Protein AF-A0A9N9KDE3-F1 (afdb_monomer)

Structure (mmCIF, N/CA/C/O backbone):
data_AF-A0A9N9KDE3-F1
#
_entry.id   AF-A0A9N9KDE3-F1
#
loop_
_atom_site.group_PDB
_atom_site.id
_atom_site.type_symbol
_atom_site.label_atom_id
_atom_site.label_alt_id
_atom_site.label_comp_id
_atom_site.label_asym_id
_atom_site.label_entity_id
_atom_site.label_seq_id
_atom_site.pdbx_PDB_ins_code
_atom_site.Cartn_x
_atom_site.Cartn_y
_atom_site.Cartn_z
_atom_site.occupancy
_atom_site.B_iso_or_equiv
_atom_site.auth_seq_id
_atom_site.auth_comp_id
_atom_site.auth_asym_id
_atom_site.auth_atom_id
_atom_site.pdbx_PDB_model_num
ATOM 1 N N . MET A 1 1 ? -34.936 14.847 52.551 1.00 34.00 1 MET A N 1
ATOM 2 C CA . MET A 1 1 ? -34.872 13.606 51.751 1.00 34.00 1 MET A CA 1
ATOM 3 C C . MET A 1 1 ? -34.539 13.996 50.322 1.00 34.00 1 MET A C 1
ATOM 5 O O . MET A 1 1 ? -35.374 14.602 49.667 1.00 34.00 1 MET A O 1
ATOM 9 N N . ALA A 1 2 ? -33.300 13.764 49.889 1.00 30.39 2 ALA A N 1
ATOM 10 C CA . ALA A 1 2 ? -32.886 13.991 48.508 1.00 30.39 2 ALA A CA 1
ATOM 11 C C . ALA A 1 2 ? -33.186 12.719 47.705 1.00 30.39 2 ALA A C 1
ATOM 13 O O . ALA A 1 2 ? -32.656 11.656 48.022 1.00 30.39 2 ALA A O 1
ATOM 14 N N . ASN A 1 3 ? -34.070 12.820 46.713 1.00 38.81 3 ASN A N 1
ATOM 15 C CA . ASN A 1 3 ? -34.320 11.746 45.759 1.00 38.81 3 ASN A CA 1
ATOM 16 C C . ASN A 1 3 ? -33.164 11.719 44.756 1.00 38.81 3 ASN A C 1
ATOM 18 O O . ASN A 1 3 ? -33.090 12.552 43.856 1.00 38.81 3 ASN A O 1
ATOM 22 N N . CYS A 1 4 ? -32.262 10.756 44.925 1.00 45.31 4 CYS A N 1
ATOM 23 C CA . CYS A 1 4 ? -31.292 10.375 43.910 1.00 45.31 4 CYS A CA 1
ATOM 24 C C . CYS A 1 4 ? -31.997 9.494 42.872 1.00 45.31 4 CYS A C 1
ATOM 26 O O . CYS A 1 4 ? -32.010 8.271 42.991 1.00 45.31 4 CYS A O 1
ATOM 28 N N . THR A 1 5 ? -32.590 10.100 41.847 1.00 42.00 5 THR A N 1
ATOM 29 C CA . THR A 1 5 ? -32.859 9.387 40.596 1.00 42.00 5 THR A CA 1
ATOM 30 C C . THR A 1 5 ? -31.537 9.246 39.854 1.00 42.00 5 THR A C 1
ATOM 32 O O . THR A 1 5 ? -30.967 10.214 39.352 1.00 42.00 5 THR A O 1
ATOM 35 N N . SER A 1 6 ? -31.006 8.025 39.834 1.00 39.34 6 SER A N 1
ATOM 36 C CA . SER A 1 6 ? -29.815 7.686 39.068 1.00 39.34 6 SER A CA 1
ATOM 37 C C . SER A 1 6 ? -30.073 7.931 37.580 1.00 39.34 6 SER A C 1
ATOM 39 O O . SER A 1 6 ? -30.887 7.241 36.962 1.00 39.34 6 SER A O 1
ATOM 41 N N . LEU A 1 7 ? -29.343 8.878 36.995 1.00 35.62 7 LEU A N 1
ATOM 42 C CA . LEU A 1 7 ? -29.050 8.883 35.567 1.00 35.62 7 LEU A CA 1
ATOM 43 C C . LEU A 1 7 ? -28.251 7.611 35.276 1.00 35.62 7 LEU A C 1
ATOM 45 O O . LEU A 1 7 ? -27.038 7.558 35.475 1.00 35.62 7 LEU A O 1
ATOM 49 N N . ALA A 1 8 ? -28.947 6.558 34.853 1.00 36.72 8 ALA A N 1
ATOM 50 C CA . ALA A 1 8 ? -28.309 5.451 34.171 1.00 36.72 8 ALA A CA 1
ATOM 51 C C . ALA A 1 8 ? -27.663 6.031 32.907 1.00 36.72 8 ALA A C 1
ATOM 53 O O . ALA A 1 8 ? -28.342 6.358 31.934 1.00 36.72 8 ALA A O 1
ATOM 54 N N . ASN A 1 9 ? -26.347 6.226 32.971 1.00 31.50 9 ASN A N 1
ATOM 55 C CA . ASN A 1 9 ? -25.498 6.541 31.835 1.00 31.50 9 ASN A CA 1
ATOM 56 C C . ASN A 1 9 ? -25.646 5.423 30.796 1.00 31.50 9 ASN A C 1
ATOM 58 O O . ASN A 1 9 ? -24.916 4.435 30.825 1.00 31.50 9 ASN A O 1
ATOM 62 N N . ASN A 1 10 ? -26.564 5.595 29.847 1.00 35.69 10 ASN A N 1
ATOM 63 C CA . ASN A 1 10 ? -26.420 4.990 28.533 1.00 35.69 10 ASN A CA 1
ATOM 64 C C . ASN A 1 10 ? -25.256 5.710 27.850 1.00 35.69 10 ASN A C 1
ATOM 66 O O . ASN A 1 10 ? -25.440 6.689 27.127 1.00 35.69 10 ASN A O 1
ATOM 70 N N . SER A 1 11 ? -24.035 5.237 28.091 1.00 40.69 11 SER A N 1
ATOM 71 C CA . SER A 1 11 ? -22.937 5.501 27.175 1.00 40.69 11 SER A CA 1
ATOM 72 C C . SER A 1 11 ? -23.253 4.754 25.881 1.00 40.69 11 SER A C 1
ATOM 74 O O . SER A 1 11 ? -22.841 3.617 25.666 1.00 40.69 11 SER A O 1
ATOM 76 N N . HIS A 1 12 ? -24.027 5.387 24.997 1.00 48.53 12 HIS A N 1
ATOM 77 C CA . HIS A 1 12 ? -24.001 5.031 23.587 1.00 48.53 12 HIS A CA 1
ATOM 78 C C . HIS A 1 12 ? -22.559 5.239 23.130 1.00 48.53 12 HIS A C 1
ATOM 80 O O . HIS A 1 12 ? -22.154 6.351 22.797 1.00 48.53 12 HIS A O 1
ATOM 86 N N . VAL A 1 13 ? -21.753 4.177 23.194 1.00 58.72 13 VAL A N 1
ATOM 87 C CA . VAL A 1 13 ? -20.437 4.149 22.570 1.00 58.72 13 VAL A CA 1
ATOM 88 C C . VAL A 1 13 ? -20.711 4.390 21.097 1.00 58.72 13 VAL A C 1
ATOM 90 O O . VAL A 1 13 ? -21.276 3.534 20.413 1.00 58.72 13 VAL A O 1
ATOM 93 N N . GLN A 1 14 ? -20.422 5.610 20.649 1.00 73.00 14 GLN A N 1
ATOM 94 C CA . GLN A 1 14 ? -20.619 6.017 19.273 1.00 73.00 14 GLN A CA 1
ATOM 95 C C . GLN A 1 14 ? -19.892 5.005 18.392 1.00 73.00 14 GLN A C 1
ATOM 97 O O . GLN A 1 14 ? -18.692 4.777 18.555 1.00 73.00 14 GLN A O 1
ATOM 102 N N . GLN A 1 15 ? -20.646 4.336 17.523 1.00 86.31 15 GLN A N 1
ATOM 103 C CA . GLN A 1 15 ? -20.070 3.323 16.657 1.00 86.31 15 GLN A CA 1
ATOM 104 C C . GLN A 1 1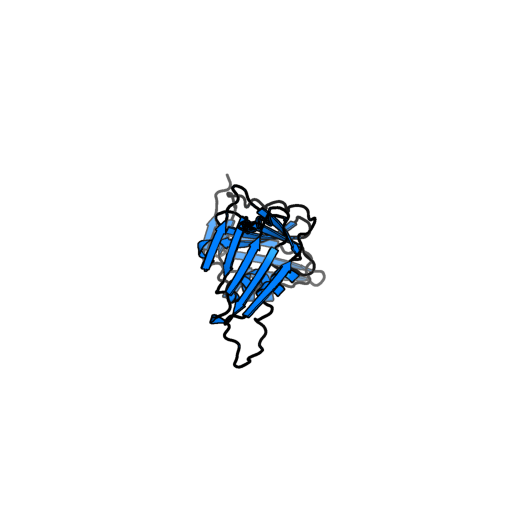5 ? -19.031 3.973 15.731 1.00 86.31 15 GLN A C 1
ATOM 106 O O . GLN A 1 15 ? -19.275 5.081 15.243 1.00 86.31 15 GLN A O 1
ATOM 111 N N . PRO A 1 16 ? -17.889 3.315 15.471 1.00 93.31 16 PRO A N 1
ATOM 112 C CA . PRO A 1 16 ? -16.853 3.895 14.634 1.00 93.31 16 PRO A CA 1
ATOM 113 C C . PRO A 1 16 ? -17.334 4.074 13.188 1.00 93.31 16 PRO A C 1
ATOM 115 O O . PRO A 1 16 ? -18.151 3.293 12.689 1.00 93.31 16 PRO A O 1
ATOM 118 N N . LEU A 1 17 ? -16.807 5.101 12.510 1.00 96.25 17 LEU A N 1
ATOM 119 C CA . LEU A 1 17 ? -17.053 5.331 11.083 1.00 96.25 17 LEU A CA 1
ATOM 120 C C . LEU A 1 17 ? -16.395 4.262 10.213 1.00 96.25 17 LEU A C 1
ATOM 122 O O . LEU A 1 17 ? -16.916 3.939 9.148 1.00 96.25 17 LEU A O 1
ATOM 126 N N . PHE A 1 18 ? -15.258 3.737 10.659 1.00 97.50 18 PHE A N 1
ATOM 127 C CA . PHE A 1 18 ? -14.535 2.666 9.997 1.00 97.50 18 PHE A CA 1
ATOM 128 C C . PHE A 1 18 ? -14.010 1.674 11.029 1.00 97.50 18 PHE A C 1
ATOM 130 O O . PHE A 1 18 ? -13.412 2.072 12.031 1.00 97.50 18 PHE A O 1
ATOM 137 N N . LEU A 1 19 ? -14.212 0.390 10.749 1.00 97.44 19 LEU A N 1
ATOM 138 C CA . LEU A 1 19 ? -13.668 -0.721 11.509 1.00 97.44 19 LEU A CA 1
ATOM 139 C C . LEU A 1 19 ? -13.246 -1.828 10.540 1.00 97.44 19 LEU A C 1
ATOM 141 O O . LEU A 1 19 ? -14.075 -2.354 9.800 1.00 97.44 19 LEU A O 1
ATOM 145 N N . ALA A 1 20 ? -11.983 -2.237 10.575 1.00 96.50 20 ALA A N 1
ATOM 146 C CA . ALA A 1 20 ? -11.508 -3.379 9.802 1.00 96.50 20 ALA A CA 1
ATOM 147 C C . ALA A 1 20 ? -10.699 -4.348 10.660 1.00 96.50 20 ALA A C 1
ATOM 149 O O . ALA A 1 20 ? -9.921 -3.925 11.508 1.00 96.50 20 ALA A O 1
ATOM 150 N N . LYS A 1 21 ? -10.859 -5.652 10.419 1.00 95.06 21 LYS A N 1
ATOM 151 C CA . LYS A 1 21 ? -10.076 -6.714 11.059 1.00 95.06 21 LYS A CA 1
ATOM 152 C C . LYS A 1 21 ? -9.212 -7.438 10.038 1.00 95.06 21 LYS A C 1
ATOM 154 O O . LYS A 1 21 ? -9.685 -7.802 8.963 1.00 95.06 21 LYS A O 1
ATOM 159 N N . ILE A 1 22 ? -7.963 -7.687 10.401 1.00 90.44 22 ILE A N 1
ATOM 160 C CA . ILE A 1 22 ? -6.950 -8.346 9.582 1.00 90.44 22 ILE A CA 1
ATOM 161 C C . ILE A 1 22 ? -6.417 -9.546 10.365 1.00 90.44 22 ILE A C 1
ATOM 163 O O . ILE A 1 22 ? -5.911 -9.376 11.473 1.00 90.44 22 ILE A O 1
ATOM 167 N N . SER A 1 23 ? -6.479 -10.735 9.770 1.00 81.44 23 SER A N 1
ATOM 168 C CA . SER A 1 23 ? -5.814 -11.946 10.275 1.00 81.44 23 SER A CA 1
ATOM 169 C C . SER A 1 23 ? -4.478 -12.219 9.567 1.00 81.44 23 SER A C 1
ATOM 171 O O . SER A 1 23 ? -3.541 -12.716 10.181 1.00 81.44 23 SER A O 1
ATOM 173 N N . GLU A 1 24 ? -4.336 -11.846 8.289 1.00 74.44 24 GLU A N 1
ATOM 174 C CA . GLU A 1 24 ? -3.133 -12.118 7.484 1.00 74.44 24 GLU A CA 1
ATOM 175 C C . GLU A 1 24 ? -2.204 -10.900 7.333 1.00 74.44 24 GLU A C 1
ATOM 177 O O . GLU A 1 24 ? -1.954 -10.386 6.236 1.00 74.44 24 GLU A O 1
ATOM 182 N N . THR A 1 25 ? -1.613 -10.430 8.433 1.00 72.69 25 THR A N 1
ATOM 183 C CA . THR A 1 25 ? -0.675 -9.290 8.370 1.00 72.69 25 THR A CA 1
ATOM 184 C C . THR A 1 25 ? 0.620 -9.573 7.635 1.00 72.69 25 THR A C 1
ATOM 186 O O . THR A 1 25 ? 1.291 -8.628 7.236 1.00 72.69 25 THR A O 1
ATOM 189 N N . LYS A 1 26 ? 0.971 -10.834 7.361 1.00 76.44 26 LYS A N 1
ATOM 190 C CA . LYS A 1 26 ? 2.125 -11.160 6.506 1.00 76.44 26 LYS A CA 1
ATOM 191 C C . LYS A 1 26 ? 2.020 -10.497 5.139 1.00 76.44 26 LYS A C 1
ATOM 193 O O . LYS A 1 26 ? 3.007 -9.958 4.641 1.00 76.44 26 LYS A O 1
ATOM 198 N N . ILE A 1 27 ? 0.836 -10.535 4.533 1.00 78.94 27 ILE A N 1
ATOM 199 C CA . ILE A 1 27 ? 0.607 -9.991 3.193 1.00 78.94 27 ILE A CA 1
ATOM 200 C C . ILE A 1 27 ? 0.549 -8.467 3.255 1.00 78.94 27 ILE A C 1
ATOM 202 O O . ILE A 1 27 ? 1.281 -7.799 2.527 1.00 78.94 27 ILE A O 1
ATOM 206 N N . ILE A 1 28 ? -0.246 -7.918 4.176 1.00 81.44 28 ILE A N 1
ATOM 207 C CA . ILE A 1 28 ? -0.391 -6.465 4.336 1.00 81.44 28 ILE A CA 1
ATOM 208 C C . ILE A 1 28 ? 0.934 -5.828 4.764 1.00 81.44 28 ILE A C 1
ATOM 210 O O . ILE A 1 28 ? 1.356 -4.837 4.185 1.00 81.44 28 ILE A O 1
ATOM 214 N N . GLY A 1 29 ? 1.661 -6.432 5.699 1.00 83.44 29 GLY A N 1
ATOM 215 C CA . GLY A 1 29 ? 2.984 -5.988 6.124 1.00 83.44 29 GLY A CA 1
ATOM 216 C C . GLY A 1 29 ? 4.013 -6.027 4.993 1.00 83.44 29 GLY A C 1
ATOM 217 O O . GLY A 1 29 ? 4.795 -5.091 4.858 1.00 83.44 29 GLY A O 1
ATOM 218 N N . LYS A 1 30 ? 4.009 -7.059 4.133 1.00 85.19 30 LYS A N 1
ATOM 219 C CA . LYS A 1 30 ? 4.862 -7.093 2.926 1.00 85.19 30 LYS A CA 1
ATOM 220 C C . LYS A 1 30 ? 4.496 -5.985 1.937 1.00 85.19 30 LYS A C 1
ATOM 222 O O . LYS A 1 30 ? 5.394 -5.328 1.418 1.00 85.19 30 LYS A O 1
ATOM 227 N N . LEU A 1 31 ? 3.202 -5.766 1.708 1.00 87.44 31 LEU A N 1
ATOM 228 C CA . LEU A 1 31 ? 2.693 -4.699 0.847 1.00 87.44 31 LEU A CA 1
ATOM 229 C C . LEU A 1 31 ? 3.120 -3.322 1.368 1.00 87.44 31 LEU A C 1
ATOM 231 O O . LEU A 1 31 ? 3.686 -2.527 0.622 1.00 87.44 31 LEU A O 1
ATOM 235 N N . LEU A 1 32 ? 2.937 -3.073 2.666 1.00 86.75 32 LEU A N 1
ATOM 236 C CA . LEU A 1 32 ? 3.352 -1.837 3.320 1.00 86.75 32 LEU A CA 1
ATOM 237 C C . LEU A 1 32 ? 4.862 -1.644 3.261 1.00 86.75 32 LEU A C 1
ATOM 239 O O . LEU A 1 32 ? 5.297 -0.563 2.896 1.00 86.75 32 LEU A O 1
ATOM 243 N N . LYS A 1 33 ? 5.674 -2.676 3.519 1.00 88.94 33 LYS A N 1
ATOM 244 C CA . LYS A 1 33 ? 7.139 -2.589 3.369 1.00 88.94 33 LYS A CA 1
ATOM 245 C C . LYS A 1 33 ? 7.570 -2.223 1.947 1.00 88.94 33 LYS A C 1
ATOM 247 O O . LYS A 1 33 ? 8.611 -1.599 1.781 1.00 88.94 33 LYS A O 1
ATOM 252 N N . ALA A 1 34 ? 6.799 -2.607 0.929 1.00 86.38 34 ALA A N 1
ATOM 253 C CA . ALA A 1 34 ? 7.105 -2.272 -0.460 1.00 86.38 34 ALA A CA 1
ATOM 254 C C . ALA A 1 34 ? 6.798 -0.801 -0.798 1.00 86.38 34 ALA A C 1
ATOM 256 O O . ALA A 1 34 ? 7.498 -0.198 -1.617 1.00 86.38 34 ALA A O 1
ATOM 257 N N . ILE A 1 35 ? 5.770 -0.212 -0.174 1.00 89.00 35 ILE A N 1
ATOM 258 C CA . ILE A 1 35 ? 5.341 1.159 -0.485 1.00 89.00 35 ILE A CA 1
ATO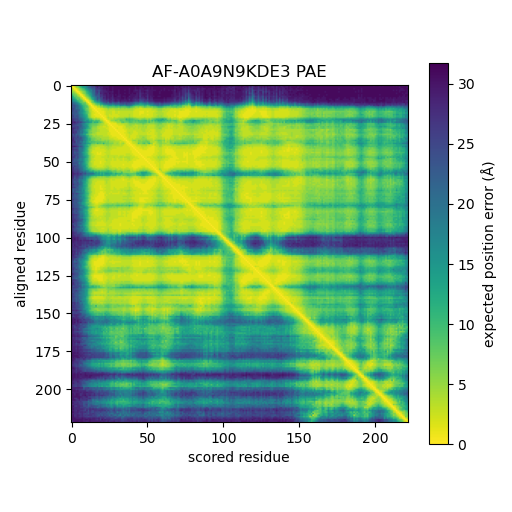M 259 C C . ILE A 1 35 ? 5.849 2.213 0.510 1.00 89.00 35 ILE A C 1
ATOM 261 O O . ILE A 1 35 ? 6.187 3.329 0.107 1.00 89.00 35 ILE A O 1
ATOM 265 N N . VAL A 1 36 ? 5.949 1.871 1.794 1.00 87.56 36 VAL A N 1
ATOM 266 C CA . VAL A 1 36 ? 6.382 2.781 2.856 1.00 87.56 36 VAL A CA 1
ATOM 267 C C . VAL A 1 36 ? 7.814 3.209 2.604 1.00 87.56 36 VAL A C 1
ATOM 269 O O . VAL A 1 36 ? 8.705 2.407 2.335 1.00 87.56 36 VAL A O 1
ATOM 272 N N . THR A 1 37 ? 7.999 4.521 2.605 1.00 83.62 37 THR A N 1
ATOM 273 C CA . THR A 1 37 ? 9.274 5.170 2.334 1.00 83.62 37 THR A CA 1
ATOM 274 C C . THR A 1 37 ? 9.635 5.974 3.572 1.00 83.62 37 THR A C 1
ATOM 276 O O . THR A 1 37 ? 8.771 6.638 4.142 1.00 83.62 37 THR A O 1
ATOM 279 N N . LYS A 1 38 ? 10.896 5.883 3.996 1.00 84.38 38 LYS A N 1
ATOM 280 C CA . LYS A 1 38 ? 11.398 6.546 5.202 1.00 84.38 38 LYS A CA 1
ATOM 281 C C . LYS A 1 38 ? 11.098 8.047 5.187 1.00 84.38 38 LYS A C 1
ATOM 283 O O . LYS A 1 38 ? 11.294 8.691 4.153 1.00 84.38 38 LYS A O 1
ATOM 288 N N . ASN A 1 39 ? 10.672 8.597 6.325 1.00 82.56 39 ASN A N 1
ATOM 289 C CA . ASN A 1 39 ? 10.340 10.014 6.504 1.00 82.56 39 ASN A CA 1
ATOM 290 C C . ASN A 1 39 ? 9.277 10.552 5.522 1.00 82.56 39 ASN A C 1
ATOM 292 O O . ASN A 1 39 ? 9.348 11.713 5.108 1.00 82.56 39 ASN A O 1
ATOM 296 N N . LYS A 1 40 ? 8.325 9.717 5.090 1.00 88.19 40 LYS A N 1
ATOM 297 C CA . LYS A 1 40 ? 7.208 10.144 4.238 1.00 88.19 40 LYS A CA 1
ATOM 298 C C . LYS A 1 40 ? 5.867 9.856 4.896 1.00 88.19 40 LYS A C 1
ATOM 300 O O . LYS A 1 40 ? 5.660 8.795 5.491 1.00 88.19 40 LYS A O 1
ATOM 305 N N . ASP A 1 41 ? 4.950 10.795 4.718 1.00 92.25 41 ASP A N 1
ATOM 306 C CA . ASP A 1 41 ? 3.558 10.636 5.109 1.00 92.25 41 ASP A CA 1
ATOM 307 C C . ASP A 1 41 ? 2.897 9.565 4.240 1.00 92.25 41 ASP A C 1
ATOM 309 O O . ASP A 1 41 ? 3.150 9.458 3.034 1.00 92.25 41 ASP A O 1
ATOM 313 N N . ALA A 1 42 ? 2.026 8.778 4.860 1.00 94.38 42 ALA A N 1
ATOM 314 C CA . ALA A 1 42 ? 1.107 7.908 4.156 1.00 94.38 42 ALA A CA 1
ATOM 315 C C . ALA A 1 42 ? -0.304 8.481 4.269 1.00 94.38 42 ALA A C 1
ATOM 317 O O . ALA A 1 42 ? -0.804 8.764 5.357 1.00 94.38 42 ALA A O 1
ATOM 318 N N . HIS A 1 43 ? -0.957 8.635 3.125 1.00 95.19 43 HIS A N 1
ATOM 319 C CA . HIS A 1 43 ? -2.334 9.087 3.041 1.00 95.19 43 HIS A CA 1
ATOM 320 C C . HIS A 1 43 ? -3.236 7.871 2.888 1.00 95.19 43 HIS A C 1
ATOM 322 O O . HIS A 1 43 ? -3.218 7.197 1.856 1.00 95.19 43 HIS A O 1
ATOM 328 N N . LEU A 1 44 ? -4.017 7.583 3.927 1.00 96.00 44 LEU A N 1
ATOM 329 C CA . LEU A 1 44 ? -5.040 6.551 3.882 1.00 96.00 44 LEU A CA 1
ATOM 330 C C . LEU A 1 44 ? -6.323 7.149 3.307 1.00 96.00 44 LEU A C 1
ATOM 332 O O . LEU A 1 44 ? -6.794 8.201 3.738 1.00 96.00 44 LEU A O 1
ATOM 336 N N . PHE A 1 45 ? -6.883 6.448 2.338 1.00 95.94 45 PHE A N 1
ATOM 337 C CA . PHE A 1 45 ? -8.160 6.714 1.705 1.00 95.94 45 PHE A CA 1
ATOM 338 C C . PHE A 1 45 ? -9.055 5.507 1.962 1.00 95.94 45 PHE A C 1
ATOM 340 O O . PHE A 1 45 ? -8.760 4.405 1.499 1.00 95.94 45 PHE A O 1
ATOM 347 N N . ILE A 1 46 ? -10.106 5.703 2.751 1.00 97.25 46 ILE A N 1
ATOM 348 C CA . ILE A 1 46 ? -10.963 4.628 3.257 1.00 97.25 46 ILE A CA 1
ATOM 349 C C . ILE A 1 46 ? -12.384 4.872 2.763 1.00 9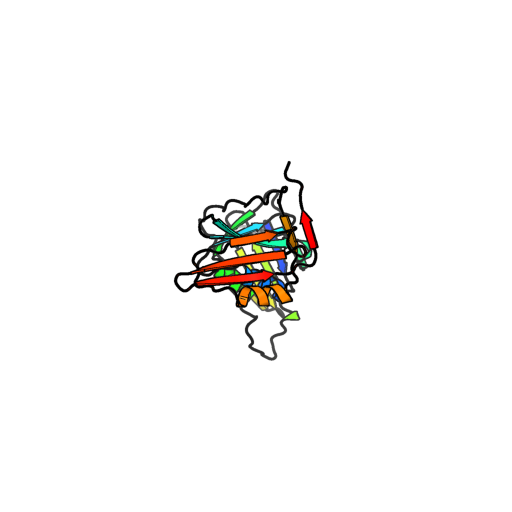7.25 46 ILE A C 1
ATOM 351 O O . ILE A 1 46 ? -12.917 5.965 2.952 1.00 97.25 46 ILE A O 1
ATOM 355 N N . ASN A 1 47 ? -12.996 3.883 2.122 1.00 96.81 47 ASN A N 1
ATOM 356 C CA . ASN A 1 47 ? -14.372 3.965 1.631 1.00 96.81 47 ASN A CA 1
ATOM 357 C C . ASN A 1 47 ? -15.104 2.624 1.833 1.00 96.81 47 ASN A C 1
ATOM 359 O O . ASN A 1 47 ? -14.596 1.747 2.510 1.00 96.81 47 ASN A O 1
ATOM 363 N N . GLY A 1 48 ? -16.303 2.440 1.274 1.00 96.12 48 GLY A N 1
ATOM 364 C CA . GLY A 1 48 ? -17.055 1.185 1.440 1.00 96.12 48 GLY A CA 1
ATOM 365 C C . GLY A 1 48 ? -16.421 -0.057 0.790 1.00 96.12 48 GLY A C 1
ATOM 366 O O . GLY A 1 48 ? -16.800 -1.178 1.127 1.00 96.12 48 GLY A O 1
ATOM 367 N N . GLU A 1 49 ? -15.455 0.127 -0.112 1.00 96.88 49 GLU A N 1
ATOM 368 C CA . GLU A 1 49 ? -14.927 -0.916 -0.997 1.00 96.88 49 GLU A CA 1
ATOM 369 C C . GLU A 1 49 ? -13.463 -1.272 -0.722 1.00 96.88 49 GLU A C 1
ATOM 371 O O . GLU A 1 49 ? -13.034 -2.400 -0.984 1.00 96.88 49 GLU A O 1
ATOM 376 N N . GLU A 1 50 ? -12.665 -0.328 -0.223 1.00 96.19 50 GLU A N 1
ATOM 377 C CA . GLU A 1 50 ? -11.226 -0.518 -0.075 1.00 96.19 50 GLU A CA 1
ATOM 378 C C . GLU A 1 50 ? -10.570 0.404 0.956 1.00 96.19 50 GLU A C 1
ATOM 380 O O . GLU A 1 50 ? -11.048 1.491 1.287 1.00 96.19 50 GLU A O 1
ATOM 385 N N . LEU A 1 51 ? -9.409 -0.044 1.430 1.00 95.75 51 LEU A N 1
ATOM 386 C CA . LEU A 1 51 ? -8.390 0.789 2.050 1.00 95.75 51 LEU A CA 1
ATOM 387 C C . LEU A 1 51 ? -7.282 1.022 1.023 1.00 95.75 51 LEU A C 1
ATOM 389 O O . LEU A 1 51 ? -6.555 0.098 0.652 1.00 95.75 51 LEU A O 1
ATOM 393 N N . ARG A 1 52 ? -7.128 2.267 0.589 1.00 95.19 52 ARG A N 1
ATOM 394 C CA . ARG A 1 52 ? -6.058 2.695 -0.306 1.00 95.19 52 ARG A CA 1
ATOM 395 C C . ARG A 1 52 ? -5.036 3.510 0.472 1.00 95.19 52 ARG A C 1
ATOM 397 O O . ARG A 1 52 ? -5.389 4.422 1.207 1.00 95.19 52 ARG A O 1
ATOM 404 N N . ILE A 1 53 ? -3.763 3.183 0.306 1.00 94.75 53 ILE A N 1
ATOM 405 C CA . ILE A 1 53 ? -2.643 3.852 0.964 1.00 94.75 53 ILE A CA 1
ATOM 406 C C . ILE A 1 53 ? -1.784 4.475 -0.119 1.00 94.75 53 ILE A C 1
ATOM 408 O O . ILE A 1 53 ? -1.318 3.785 -1.026 1.00 94.75 53 ILE A O 1
ATOM 412 N N . HIS A 1 54 ? -1.577 5.779 -0.017 1.00 93.81 54 HIS A N 1
ATOM 413 C CA . HIS A 1 54 ? -0.851 6.555 -1.004 1.00 93.81 54 HIS A CA 1
ATOM 414 C C . HIS A 1 54 ? 0.321 7.270 -0.356 1.00 93.81 54 HIS A C 1
ATOM 416 O O . HIS A 1 54 ? 0.151 8.017 0.604 1.00 93.81 54 HIS A O 1
ATOM 422 N N . ILE A 1 55 ? 1.511 7.050 -0.899 1.00 91.50 55 ILE A N 1
ATOM 423 C CA . ILE A 1 55 ? 2.726 7.759 -0.518 1.00 91.50 55 ILE A CA 1
ATOM 424 C C . ILE A 1 55 ? 3.213 8.501 -1.749 1.00 91.50 55 ILE A C 1
ATOM 426 O O . ILE A 1 55 ? 3.519 7.886 -2.774 1.00 91.50 55 ILE A O 1
ATOM 430 N N . ALA A 1 56 ? 3.254 9.824 -1.646 1.00 87.06 56 ALA A N 1
ATOM 431 C CA . ALA A 1 56 ? 3.749 10.698 -2.692 1.00 87.06 56 ALA A CA 1
ATOM 432 C C . ALA A 1 56 ? 5.104 11.277 -2.276 1.00 87.06 56 ALA A C 1
ATOM 434 O O . ALA A 1 56 ? 5.315 11.676 -1.131 1.00 87.06 56 ALA A O 1
ATOM 435 N N . SER A 1 57 ? 6.037 11.332 -3.219 1.00 81.19 57 SER A N 1
ATOM 436 C CA . SER A 1 57 ? 7.302 12.032 -3.054 1.00 81.19 57 SER A CA 1
ATOM 437 C C . SER A 1 57 ? 7.440 13.064 -4.160 1.00 81.19 57 SER A C 1
ATOM 439 O O . SER A 1 57 ? 7.405 12.712 -5.339 1.00 81.19 57 SER A O 1
ATOM 441 N N . LEU A 1 58 ? 7.621 14.328 -3.755 1.00 73.31 58 LEU A N 1
ATOM 442 C CA . LEU A 1 58 ? 7.971 15.445 -4.640 1.00 73.31 58 LEU A CA 1
ATOM 443 C C . LEU A 1 58 ? 6.998 15.625 -5.827 1.00 73.31 58 LEU A C 1
ATOM 445 O O . LEU A 1 58 ? 7.399 16.098 -6.883 1.00 73.31 58 LEU A O 1
ATOM 449 N N . ASN A 1 59 ? 5.732 15.225 -5.664 1.00 70.25 59 ASN A N 1
ATOM 450 C CA . ASN A 1 59 ? 4.664 15.275 -6.676 1.00 70.25 59 ASN A CA 1
ATOM 451 C C . ASN A 1 59 ? 4.933 14.523 -7.995 1.00 70.25 59 ASN A C 1
ATOM 453 O O . ASN A 1 59 ? 4.121 14.614 -8.907 1.00 70.25 59 ASN A O 1
ATOM 457 N N . PHE A 1 60 ? 6.033 13.775 -8.111 1.00 71.88 60 PHE A N 1
ATOM 458 C CA . PHE A 1 60 ? 6.359 13.015 -9.325 1.00 71.88 60 PHE A CA 1
ATOM 459 C C . PHE A 1 60 ? 6.349 11.503 -9.108 1.00 71.88 60 PHE A C 1
ATOM 461 O O . PHE A 1 60 ? 6.195 10.738 -10.056 1.00 71.88 60 PHE A O 1
ATOM 468 N N . PHE A 1 61 ? 6.530 11.045 -7.867 1.00 82.62 61 PHE A N 1
ATOM 469 C CA . PHE A 1 61 ? 6.624 9.625 -7.568 1.00 82.62 61 PHE A CA 1
ATOM 470 C C . PHE A 1 61 ? 5.543 9.210 -6.581 1.00 82.62 61 PHE A C 1
ATOM 472 O O . PHE A 1 61 ? 5.521 9.655 -5.433 1.00 82.62 61 PHE A O 1
ATOM 479 N N . HIS A 1 62 ? 4.656 8.331 -7.038 1.00 88.38 62 HIS A N 1
ATOM 480 C CA . HIS A 1 62 ? 3.500 7.875 -6.283 1.00 88.38 62 HIS A CA 1
ATOM 481 C C . HIS A 1 62 ? 3.575 6.362 -6.104 1.00 88.38 62 HIS A C 1
ATOM 483 O O . HIS A 1 62 ? 3.617 5.606 -7.071 1.00 88.38 62 HIS A O 1
ATOM 489 N N . LYS A 1 63 ? 3.553 5.915 -4.851 1.00 91.25 63 LYS A N 1
ATOM 490 C CA . LYS A 1 63 ? 3.379 4.510 -4.487 1.00 91.25 63 LYS A CA 1
ATOM 491 C C . LYS A 1 63 ? 1.980 4.343 -3.918 1.00 91.25 63 LYS A C 1
ATOM 493 O O . LYS A 1 63 ? 1.631 5.001 -2.938 1.00 91.25 63 LYS A O 1
ATOM 498 N N . ILE A 1 64 ? 1.183 3.485 -4.545 1.00 91.94 64 ILE A N 1
ATOM 499 C CA . ILE A 1 64 ? -0.206 3.244 -4.156 1.00 91.94 64 ILE A CA 1
ATOM 500 C C . ILE A 1 64 ? -0.369 1.758 -3.860 1.00 91.94 64 ILE A C 1
ATOM 502 O O . ILE A 1 64 ? -0.071 0.914 -4.702 1.00 91.94 64 ILE A O 1
ATOM 506 N N . ALA A 1 65 ? -0.849 1.449 -2.662 1.00 93.00 65 ALA A N 1
ATOM 507 C CA . ALA A 1 65 ? -1.320 0.123 -2.297 1.00 93.00 65 ALA A CA 1
ATOM 508 C C . ALA A 1 65 ? -2.836 0.162 -2.123 1.00 93.00 65 ALA A C 1
ATOM 510 O O . ALA A 1 65 ? -3.371 1.101 -1.536 1.00 93.00 65 ALA A O 1
ATOM 511 N N . VAL A 1 66 ? -3.521 -0.868 -2.608 1.00 92.75 66 VAL A N 1
ATOM 512 C CA . VAL A 1 66 ? -4.970 -1.021 -2.462 1.00 92.75 66 VAL A CA 1
ATOM 513 C C . VAL A 1 66 ? -5.244 -2.363 -1.807 1.00 92.75 66 VAL A C 1
ATOM 515 O O . VAL A 1 66 ? -4.755 -3.391 -2.272 1.00 92.75 66 VAL A O 1
ATOM 518 N N . ILE A 1 67 ? -6.022 -2.339 -0.729 1.00 93.06 67 ILE A N 1
ATOM 519 C CA . ILE A 1 67 ? -6.493 -3.523 -0.017 1.00 93.06 67 ILE A CA 1
ATOM 520 C C . ILE A 1 67 ? -8.013 -3.510 -0.115 1.00 93.06 67 ILE A C 1
ATOM 522 O O . ILE A 1 67 ? -8.679 -2.642 0.453 1.00 93.06 67 ILE A O 1
ATOM 526 N N . LYS A 1 68 ? -8.561 -4.448 -0.881 1.00 94.81 68 LYS A N 1
ATOM 527 C CA . LYS A 1 68 ? -10.002 -4.548 -1.111 1.00 94.81 68 LYS A CA 1
ATOM 528 C C . LYS A 1 68 ? -10.706 -5.073 0.134 1.00 94.81 68 LYS A C 1
ATOM 530 O O . LYS A 1 68 ? -10.149 -5.888 0.869 1.00 94.81 68 LYS A O 1
ATOM 535 N N . ARG A 1 69 ? -11.956 -4.656 0.340 1.00 95.88 69 ARG A N 1
ATOM 536 C CA . ARG A 1 69 ? -12.821 -5.074 1.452 1.00 95.88 69 ARG A CA 1
ATOM 537 C C . ARG A 1 69 ? -12.819 -6.589 1.687 1.00 95.88 69 ARG A C 1
ATOM 539 O O . ARG A 1 69 ? -12.791 -7.024 2.833 1.00 95.88 69 ARG A O 1
ATOM 546 N N . GLN A 1 70 ? -12.818 -7.388 0.620 1.00 94.38 70 GLN A N 1
ATOM 547 C CA . GLN A 1 70 ? -12.872 -8.854 0.687 1.00 94.38 70 GLN A CA 1
ATOM 548 C C . GLN A 1 70 ? -11.596 -9.485 1.269 1.00 94.38 70 GLN A C 1
ATOM 550 O O . GLN A 1 70 ? -11.613 -10.651 1.644 1.00 94.38 70 GLN A O 1
ATOM 555 N N . GLN A 1 71 ? -10.492 -8.736 1.340 1.00 90.88 71 GLN A N 1
ATOM 556 C CA . GLN A 1 71 ? -9.224 -9.201 1.910 1.00 90.88 71 GLN A CA 1
ATOM 557 C C . GLN A 1 71 ? -9.156 -9.014 3.433 1.00 90.88 71 GLN A C 1
ATOM 559 O O . GLN A 1 71 ? -8.190 -9.440 4.064 1.00 90.88 71 GLN A O 1
ATOM 564 N N . PHE A 1 72 ? -10.156 -8.362 4.028 1.00 93.25 72 PHE A N 1
ATOM 565 C CA . PHE A 1 72 ? -10.277 -8.215 5.470 1.00 93.25 72 PHE A CA 1
ATOM 566 C C . PHE A 1 72 ? -11.174 -9.314 6.038 1.00 93.25 72 PHE A C 1
ATOM 568 O O . PHE A 1 72 ? -12.168 -9.701 5.429 1.00 93.25 72 PHE A O 1
ATOM 575 N N . LEU A 1 73 ? -10.869 -9.761 7.256 1.00 93.31 73 LEU A N 1
ATOM 576 C CA . LEU A 1 73 ? -11.733 -10.677 8.004 1.00 93.31 73 LEU A CA 1
ATOM 577 C C . LEU A 1 73 ? -13.084 -10.021 8.324 1.00 93.31 73 LEU A C 1
ATOM 579 O O . LEU A 1 73 ? -14.127 -10.667 8.363 1.00 93.31 73 LEU A O 1
ATOM 583 N N . HIS A 1 74 ? -13.051 -8.718 8.582 1.00 96.06 74 HIS A N 1
ATOM 584 C CA . HIS A 1 74 ? -14.224 -7.893 8.806 1.00 96.06 74 HIS A CA 1
ATOM 585 C C . HIS A 1 74 ? -13.937 -6.491 8.286 1.00 96.06 74 HIS A C 1
ATOM 587 O O . HIS A 1 74 ? -12.826 -5.995 8.454 1.00 96.06 74 HIS A O 1
ATOM 593 N N . TYR A 1 75 ? -14.932 -5.855 7.680 1.00 96.88 75 TYR A N 1
ATOM 594 C CA . TYR A 1 75 ? -14.824 -4.500 7.159 1.00 96.88 75 TYR A CA 1
ATOM 595 C C . TYR A 1 75 ? -16.190 -3.827 7.254 1.00 96.88 75 TYR A C 1
ATOM 597 O O . TYR A 1 75 ? -17.138 -4.234 6.572 1.00 96.88 75 TYR A O 1
ATOM 605 N N . ASP A 1 76 ? -16.275 -2.821 8.112 1.00 97.00 76 ASP A N 1
ATOM 606 C CA . ASP A 1 76 ? -17.454 -2.005 8.361 1.00 97.00 76 ASP A CA 1
ATOM 607 C C . ASP A 1 76 ? -17.099 -0.539 8.104 1.00 97.00 76 ASP A C 1
ATOM 609 O O . ASP A 1 76 ? -16.098 -0.020 8.605 1.00 97.00 76 ASP A O 1
ATOM 613 N N . PHE A 1 77 ? -17.915 0.116 7.286 1.00 96.88 77 PHE A N 1
ATOM 614 C CA . PHE A 1 77 ? -17.733 1.501 6.886 1.00 96.88 77 PHE A CA 1
ATOM 615 C C . PHE A 1 77 ? -19.092 2.189 6.866 1.00 96.88 77 PHE A C 1
ATOM 617 O O . PHE A 1 77 ? -19.974 1.829 6.087 1.00 96.88 77 PHE A O 1
ATOM 624 N N . ARG A 1 78 ? -19.267 3.178 7.742 1.00 93.62 78 ARG A N 1
ATOM 625 C CA . ARG A 1 78 ? -20.552 3.852 7.988 1.00 93.62 78 ARG A CA 1
ATOM 626 C C . ARG A 1 78 ? -20.612 5.282 7.470 1.00 93.62 78 ARG A C 1
ATOM 628 O O . ARG A 1 78 ? -21.586 5.989 7.717 1.00 93.62 78 ARG A O 1
ATOM 635 N N . PHE A 1 79 ? -19.577 5.731 6.774 1.00 91.44 79 PHE A N 1
ATOM 636 C CA . PHE A 1 79 ? -19.537 7.062 6.192 1.00 91.44 79 PHE A CA 1
ATOM 637 C C . PHE A 1 79 ? -19.910 6.994 4.706 1.00 91.44 79 PHE A C 1
ATOM 639 O O . PHE A 1 79 ? -19.554 6.058 4.006 1.00 91.44 79 PHE A O 1
ATOM 646 N N . ASN A 1 80 ? -20.669 7.960 4.197 1.00 88.88 80 ASN A N 1
ATOM 647 C CA . ASN A 1 80 ? -21.117 7.956 2.796 1.00 88.88 80 ASN A CA 1
ATOM 648 C C . ASN A 1 80 ? -20.097 8.576 1.825 1.00 88.88 80 ASN A C 1
ATOM 650 O O . ASN A 1 80 ? -20.344 8.640 0.622 1.00 88.88 80 ASN A O 1
ATOM 654 N N . ARG A 1 81 ? -18.966 9.065 2.336 1.00 91.19 81 ARG A N 1
ATOM 655 C CA . ARG A 1 81 ? -17.861 9.639 1.559 1.00 91.19 81 ARG A CA 1
ATOM 656 C C . ARG A 1 81 ? -16.562 8.936 1.934 1.00 91.19 81 ARG A C 1
ATOM 658 O O . ARG A 1 81 ? -16.510 8.203 2.910 1.00 91.19 81 ARG A O 1
ATOM 665 N N . GLU A 1 82 ? -15.506 9.173 1.169 1.00 94.69 82 GLU A N 1
ATOM 666 C CA . GLU A 1 82 ? -14.160 8.700 1.500 1.00 94.69 82 GLU A CA 1
ATOM 667 C C . GLU A 1 82 ? -13.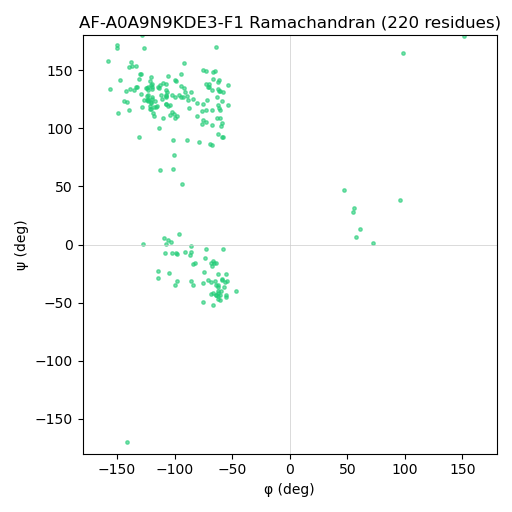622 9.415 2.755 1.00 94.69 82 GLU A C 1
ATOM 669 O O . GLU A 1 82 ? -13.686 10.643 2.853 1.00 94.69 82 GLU A O 1
ATOM 674 N N . ILE A 1 83 ? -13.062 8.660 3.704 1.00 95.44 83 ILE A N 1
ATOM 675 C CA . ILE A 1 83 ? -12.239 9.205 4.788 1.00 95.44 83 ILE A CA 1
ATOM 676 C C . ILE A 1 83 ? -10.820 9.369 4.250 1.00 95.44 83 ILE A C 1
ATOM 678 O O . ILE A 1 83 ? -10.211 8.407 3.784 1.00 95.44 83 ILE A O 1
ATOM 682 N N . HIS A 1 84 ? -10.279 10.581 4.352 1.00 95.62 84 HIS A N 1
ATOM 683 C CA . HIS A 1 84 ? -8.866 10.856 4.104 1.00 95.62 84 HIS A CA 1
ATOM 684 C C . HIS A 1 84 ? -8.148 11.052 5.433 1.00 95.62 84 HIS A C 1
ATOM 686 O O . HIS A 1 84 ? -8.506 11.954 6.196 1.00 95.62 84 HIS A O 1
ATOM 692 N N . LEU A 1 85 ? -7.148 10.214 5.695 1.00 96.31 85 LEU A N 1
ATOM 693 C CA . LEU A 1 85 ? -6.375 10.194 6.929 1.00 96.31 85 LEU A CA 1
ATOM 694 C C . LEU A 1 85 ? -4.868 10.178 6.619 1.00 96.31 85 LEU A C 1
ATOM 696 O O . LEU A 1 85 ? -4.294 9.112 6.393 1.00 96.31 85 LEU A O 1
ATOM 700 N N . PRO A 1 86 ? -4.220 11.350 6.555 1.00 95.56 86 PRO A N 1
ATOM 701 C CA . PRO A 1 86 ? -2.763 11.439 6.532 1.00 95.56 86 PRO A CA 1
ATOM 702 C C . PRO A 1 86 ? -2.171 11.041 7.889 1.00 95.56 86 PRO A C 1
ATOM 704 O O . PRO A 1 86 ? -2.654 11.475 8.935 1.00 95.56 86 PRO A O 1
ATOM 707 N N . LEU A 1 87 ? -1.119 10.231 7.867 1.00 95.69 87 LEU A N 1
ATOM 708 C CA . LEU A 1 87 ? -0.400 9.773 9.053 1.00 95.69 87 LEU A CA 1
ATOM 709 C C . LEU A 1 87 ? 1.075 9.507 8.730 1.00 95.69 87 LEU A C 1
ATOM 711 O O . LEU A 1 87 ? 1.471 9.457 7.564 1.00 95.69 87 LEU A O 1
ATOM 715 N N . PHE A 1 88 ? 1.895 9.307 9.760 1.00 93.88 88 PHE A N 1
ATOM 716 C CA . PHE A 1 88 ? 3.300 8.965 9.561 1.00 93.88 88 PHE A CA 1
ATOM 717 C C . PHE A 1 88 ? 3.434 7.515 9.068 1.00 93.88 88 PHE A C 1
ATOM 719 O O . PHE A 1 88 ? 3.070 6.571 9.774 1.00 93.88 88 PHE A O 1
ATOM 726 N N . GLY A 1 89 ? 3.937 7.325 7.842 1.00 91.69 89 GLY A N 1
ATOM 727 C CA . GLY A 1 89 ? 3.915 6.022 7.168 1.00 91.69 89 GLY A CA 1
ATOM 728 C C . GLY A 1 89 ? 4.704 4.931 7.897 1.00 91.69 89 GLY A C 1
ATOM 729 O O . GLY A 1 89 ? 4.264 3.782 7.938 1.00 91.69 89 GLY A O 1
ATOM 730 N N . GLU A 1 90 ? 5.834 5.286 8.513 1.00 91.81 90 GLU A N 1
ATOM 731 C CA . GLU A 1 90 ? 6.650 4.348 9.297 1.00 91.81 90 GLU A CA 1
ATOM 732 C C . GLU A 1 90 ? 5.932 3.905 10.573 1.00 91.81 90 GLU A C 1
ATOM 734 O O . GLU A 1 90 ? 5.876 2.706 10.832 1.00 91.81 90 GLU A O 1
ATOM 739 N N . ALA A 1 91 ? 5.275 4.820 11.297 1.00 91.38 91 ALA A N 1
ATOM 740 C CA . ALA A 1 91 ? 4.478 4.456 12.472 1.00 91.38 91 ALA A CA 1
ATOM 741 C C . ALA A 1 91 ? 3.351 3.480 12.103 1.00 91.38 91 ALA A C 1
ATOM 743 O O . ALA A 1 91 ? 3.112 2.502 12.809 1.00 91.38 91 ALA A O 1
ATOM 744 N N . PHE A 1 92 ? 2.691 3.689 10.960 1.00 91.88 92 PHE A N 1
ATOM 745 C CA . PHE A 1 92 ? 1.673 2.758 10.476 1.00 91.88 92 PHE A CA 1
ATOM 746 C C . PHE A 1 92 ? 2.250 1.396 10.076 1.00 91.88 92 PHE A C 1
ATOM 748 O O . PHE A 1 92 ? 1.681 0.363 10.433 1.00 91.88 92 PHE A O 1
ATOM 755 N N . LEU A 1 93 ? 3.401 1.353 9.403 1.00 90.50 93 LEU A N 1
ATOM 756 C CA . LEU A 1 93 ? 4.076 0.090 9.100 1.00 90.50 93 LEU A CA 1
ATOM 757 C C . LEU A 1 93 ? 4.487 -0.658 10.375 1.00 90.50 93 LEU A C 1
ATOM 759 O O . LEU A 1 93 ? 4.245 -1.862 10.491 1.00 90.50 93 LEU A O 1
ATOM 763 N N . GLU A 1 94 ? 5.102 0.036 11.327 1.00 88.31 94 GLU A N 1
ATOM 764 C CA . GLU A 1 94 ? 5.535 -0.541 12.598 1.00 88.31 94 GLU A CA 1
ATOM 765 C C . GLU A 1 94 ? 4.338 -1.088 13.375 1.00 88.31 94 GLU A C 1
ATOM 767 O O . GLU A 1 94 ? 4.370 -2.238 13.803 1.00 88.31 94 GLU A O 1
ATOM 772 N N . SER A 1 95 ? 3.226 -0.350 13.418 1.00 87.75 95 SER A N 1
ATOM 773 C CA . SER A 1 95 ? 1.976 -0.772 14.065 1.00 87.75 95 SER A CA 1
ATOM 774 C C . SER A 1 95 ? 1.447 -2.131 13.577 1.00 87.75 95 SER A C 1
ATOM 776 O O . SER A 1 95 ? 0.856 -2.900 14.337 1.00 87.75 95 SER A O 1
ATOM 778 N N . LEU A 1 96 ? 1.696 -2.462 12.307 1.00 84.00 96 LEU A N 1
ATOM 779 C CA . LEU A 1 96 ? 1.240 -3.697 11.669 1.00 84.00 96 LEU A CA 1
ATOM 780 C C . LEU A 1 96 ? 2.320 -4.786 11.622 1.00 84.00 96 LEU A C 1
ATOM 782 O O . LEU A 1 96 ? 2.033 -5.921 11.245 1.00 84.00 96 LEU A O 1
ATOM 786 N N . THR A 1 97 ? 3.560 -4.467 12.004 1.00 79.25 97 THR A N 1
ATOM 787 C CA . THR A 1 97 ? 4.708 -5.388 11.920 1.00 79.25 97 THR A CA 1
ATOM 788 C C . THR A 1 97 ? 5.488 -5.552 13.224 1.00 79.25 97 THR A C 1
ATOM 790 O O . THR A 1 97 ? 6.420 -6.354 13.273 1.00 79.25 97 THR A O 1
ATOM 793 N N . MET A 1 98 ? 5.077 -4.879 14.300 1.00 73.38 98 MET A N 1
ATOM 794 C CA . MET A 1 98 ? 5.744 -4.894 15.607 1.00 73.38 98 MET A CA 1
ATOM 795 C C . MET A 1 98 ? 5.917 -6.308 16.184 1.00 73.38 98 MET A C 1
ATOM 797 O O . MET A 1 98 ? 6.924 -6.596 16.822 1.00 73.38 98 MET A O 1
ATOM 801 N N . PHE A 1 99 ? 4.980 -7.218 15.903 1.00 67.25 99 PHE A N 1
ATOM 802 C CA . PHE A 1 99 ? 4.991 -8.597 16.411 1.00 67.25 99 PHE A CA 1
ATOM 803 C C . PHE A 1 99 ? 5.596 -9.612 15.426 1.00 67.25 99 PHE A C 1
ATOM 805 O O . PHE A 1 99 ? 5.522 -10.811 15.656 1.00 67.25 99 PHE A O 1
ATOM 812 N N . HIS A 1 100 ? 6.200 -9.142 14.327 1.00 59.41 100 HIS A N 1
ATOM 813 C CA . HIS A 1 100 ? 6.640 -9.976 13.201 1.00 59.41 100 HIS A CA 1
ATOM 814 C C . HIS A 1 100 ? 8.155 -10.259 13.152 1.00 59.41 100 HIS A C 1
ATOM 816 O O . HIS A 1 100 ? 8.633 -10.881 12.202 1.00 59.41 100 HIS A O 1
ATOM 822 N N . SER A 1 101 ? 8.951 -9.783 14.116 1.00 47.97 101 SER A N 1
ATOM 823 C CA . SER A 1 101 ? 10.416 -9.901 14.070 1.00 47.97 101 SER A CA 1
ATOM 824 C C . SER A 1 101 ? 10.957 -11.038 14.945 1.00 47.97 101 SER A C 1
ATOM 826 O O . SER A 1 101 ? 11.521 -10.819 16.010 1.00 47.97 101 SER A O 1
ATOM 828 N N . GLY A 1 102 ? 10.836 -12.279 14.462 1.00 51.62 102 GLY A N 1
ATOM 829 C CA . GLY A 1 102 ? 11.807 -13.356 14.734 1.00 51.62 102 GLY A CA 1
ATOM 830 C C . GLY A 1 102 ? 12.030 -13.794 16.190 1.00 51.62 102 GLY A C 1
ATOM 831 O O . GLY A 1 102 ? 12.994 -14.510 16.454 1.00 51.62 102 GLY A O 1
ATOM 832 N N . ARG A 1 103 ? 11.179 -13.397 17.142 1.00 45.59 103 ARG A N 1
ATOM 833 C CA . ARG A 1 103 ? 11.261 -13.819 18.546 1.00 45.59 103 ARG A CA 1
ATOM 834 C C . ARG A 1 103 ? 10.235 -14.912 18.813 1.00 45.59 103 ARG A C 1
ATOM 836 O O . ARG A 1 103 ? 9.100 -14.640 19.189 1.00 45.59 103 ARG A O 1
ATOM 843 N N . PHE A 1 104 ? 10.654 -16.159 18.625 1.00 43.94 104 PHE A N 1
ATOM 844 C CA . PHE A 1 104 ? 9.898 -17.322 19.076 1.00 43.94 104 PHE A CA 1
ATOM 845 C C . PHE A 1 104 ? 9.890 -17.345 20.608 1.00 43.94 104 PHE A C 1
ATOM 847 O O . PHE A 1 104 ? 10.879 -17.710 21.238 1.00 43.94 104 PHE A O 1
ATOM 854 N N . SER A 1 105 ? 8.778 -16.944 21.217 1.00 49.19 105 SER A N 1
ATOM 855 C CA . SER A 1 105 ? 8.426 -17.400 22.562 1.00 49.19 105 SER A CA 1
ATOM 856 C C . SER A 1 105 ? 7.288 -18.405 22.419 1.00 49.19 105 SER A C 1
ATOM 858 O O . SER A 1 105 ? 6.433 -18.260 21.546 1.00 49.19 105 SER A O 1
ATOM 860 N N . CYS A 1 106 ? 7.271 -19.422 23.278 1.00 47.62 106 CYS A N 1
ATOM 861 C CA . CYS A 1 106 ? 6.256 -20.479 23.329 1.00 47.62 106 CYS A CA 1
ATOM 862 C C . CYS A 1 106 ? 4.810 -19.979 23.546 1.00 47.62 106 CYS A C 1
ATOM 864 O O . CYS A 1 106 ? 3.882 -20.781 23.515 1.00 47.62 106 CYS A O 1
ATOM 866 N N . LEU A 1 107 ? 4.612 -18.672 23.747 1.00 50.06 107 LEU A N 1
ATOM 867 C CA . LEU A 1 107 ? 3.312 -18.020 23.917 1.00 50.06 107 LEU A CA 1
ATOM 868 C C . LEU A 1 107 ? 2.830 -17.281 22.653 1.00 50.06 107 LEU A C 1
ATOM 870 O O . LEU A 1 107 ? 1.694 -16.805 22.622 1.00 50.06 107 LEU A O 1
ATOM 874 N N . TYR A 1 108 ? 3.667 -17.174 21.615 1.00 56.16 108 TYR A N 1
ATOM 875 C CA . TYR A 1 108 ? 3.337 -16.464 20.380 1.00 56.16 108 TYR A CA 1
ATOM 876 C C . TYR A 1 108 ? 2.925 -17.427 19.275 1.00 56.16 108 TYR A C 1
ATOM 878 O O . TYR A 1 108 ? 3.735 -18.178 18.739 1.00 56.16 108 TYR A O 1
ATOM 886 N N . ASP A 1 109 ? 1.650 -17.350 18.907 1.00 60.81 109 ASP A N 1
ATOM 887 C CA . ASP A 1 109 ? 1.114 -17.987 17.715 1.00 60.81 109 ASP A CA 1
ATOM 888 C C . ASP A 1 109 ? 0.675 -16.882 16.751 1.00 60.81 109 ASP A C 1
ATOM 890 O O . ASP A 1 109 ? -0.382 -16.273 16.926 1.00 60.81 109 ASP A O 1
ATOM 894 N N . GLU A 1 110 ? 1.515 -16.593 15.753 1.00 61.12 110 GLU A N 1
ATOM 895 C CA . GLU A 1 110 ? 1.251 -15.570 14.732 1.00 61.12 110 GLU A CA 1
ATOM 896 C C . GLU A 1 110 ? -0.082 -15.799 14.002 1.00 61.12 110 GLU A C 1
ATOM 898 O O . GLU A 1 110 ? -0.674 -14.840 13.514 1.00 61.12 110 GLU A O 1
ATOM 903 N N . GLN A 1 111 ? -0.576 -17.044 13.938 1.00 64.44 111 GLN A N 1
ATOM 904 C CA . GLN A 1 111 ? -1.851 -17.370 13.291 1.00 64.44 111 GLN A CA 1
ATOM 905 C C . GLN A 1 111 ? -3.071 -16.932 14.115 1.00 64.44 111 GLN A C 1
ATOM 907 O O . GLN A 1 111 ? -4.188 -16.935 13.604 1.00 64.44 111 GLN A O 1
ATOM 912 N N . LYS A 1 112 ? -2.875 -16.548 15.383 1.00 74.56 112 LYS A N 1
ATOM 913 C CA . LYS A 1 112 ? -3.945 -16.144 16.309 1.00 74.56 112 LYS A CA 1
ATOM 914 C C . LYS A 1 112 ? -4.001 -14.642 16.570 1.00 74.56 112 LYS A C 1
ATOM 916 O O . LYS A 1 112 ? -4.801 -14.205 17.396 1.00 74.56 112 LYS A O 1
ATOM 921 N N . ILE A 1 113 ? -3.161 -13.853 15.903 1.00 80.94 113 ILE A N 1
ATOM 922 C CA . ILE A 1 113 ? -3.130 -12.404 16.083 1.00 80.94 113 ILE A CA 1
ATOM 923 C C . ILE A 1 113 ? -4.127 -11.756 15.118 1.00 80.94 113 ILE A C 1
ATOM 925 O O . ILE A 1 113 ? -4.058 -11.956 13.907 1.00 80.94 113 ILE A O 1
ATOM 929 N N . THR A 1 114 ? -5.053 -10.962 15.653 1.00 88.81 114 THR A N 1
ATOM 930 C CA . THR A 1 114 ? -5.967 -10.134 14.858 1.00 88.81 114 THR A CA 1
ATOM 931 C C . THR A 1 114 ? -5.616 -8.667 15.045 1.00 88.81 114 THR A C 1
ATOM 933 O O . THR A 1 114 ? -5.599 -8.169 16.167 1.00 88.81 114 THR A O 1
ATOM 936 N N . TRP A 1 115 ? -5.377 -7.959 13.946 1.00 91.69 115 TRP A N 1
ATOM 937 C CA . TRP A 1 115 ? -5.230 -6.507 13.952 1.00 91.69 115 TRP A CA 1
ATOM 938 C C . TRP A 1 115 ? -6.572 -5.872 13.639 1.00 91.69 115 TRP A C 1
ATOM 940 O O . TRP A 1 115 ? -7.273 -6.299 12.726 1.00 91.69 115 TRP A O 1
ATOM 950 N N . ILE A 1 116 ? -6.916 -4.838 14.386 1.00 94.31 116 ILE A N 1
ATOM 951 C CA . ILE A 1 116 ? -8.160 -4.096 14.273 1.00 94.31 116 ILE A CA 1
ATOM 952 C C . ILE A 1 116 ? -7.788 -2.646 13.991 1.00 94.31 116 ILE A C 1
ATOM 954 O O . ILE A 1 116 ? -7.100 -2.019 14.792 1.00 94.31 116 ILE A O 1
ATOM 958 N N . LEU A 1 117 ? -8.221 -2.133 12.846 1.00 96.00 117 LEU A N 1
ATOM 959 C CA . LEU A 1 117 ? -8.080 -0.738 12.451 1.00 96.00 117 LEU A CA 1
ATOM 960 C C . LEU A 1 117 ? -9.407 -0.032 12.723 1.00 96.00 117 LEU A C 1
ATOM 962 O O . LEU A 1 117 ? -10.445 -0.501 12.261 1.00 96.00 117 LEU A O 1
ATOM 966 N N . GLU A 1 118 ? -9.381 1.079 13.449 1.00 96.81 118 GLU A N 1
ATOM 967 C CA . GLU A 1 118 ? -10.581 1.812 13.855 1.00 96.81 118 GLU A CA 1
ATOM 968 C C . GLU A 1 118 ? -10.404 3.322 13.645 1.00 96.81 118 GLU A C 1
ATOM 970 O O . GLU A 1 118 ? -9.398 3.907 14.045 1.00 96.81 118 GLU A O 1
ATOM 975 N N . VAL A 1 119 ? -11.410 3.964 13.045 1.00 96.69 119 VAL A N 1
ATOM 976 C CA . VAL A 1 119 ? -11.539 5.428 12.970 1.00 96.69 119 VAL A CA 1
ATOM 977 C C . VAL A 1 119 ? -12.935 5.800 13.463 1.00 96.69 119 VAL A C 1
ATOM 979 O O . VAL A 1 119 ? -13.946 5.385 12.892 1.00 96.69 119 VAL A O 1
ATOM 982 N N . ARG A 1 120 ? -13.003 6.577 14.547 1.00 94.62 120 ARG A N 1
ATOM 983 C CA . ARG A 1 120 ? -14.260 6.895 15.243 1.00 94.62 120 ARG A CA 1
ATOM 984 C C . ARG A 1 120 ? -15.026 8.055 14.622 1.00 94.62 120 ARG A C 1
ATOM 986 O O . ARG A 1 120 ? -16.250 8.044 14.630 1.00 94.62 120 ARG A O 1
ATOM 993 N N . SER A 1 121 ? -14.322 9.051 14.095 1.00 92.94 121 SER A N 1
ATOM 994 C CA . SER A 1 121 ? -14.891 10.244 13.465 1.00 92.94 121 SER A CA 1
ATOM 995 C C . SER A 1 121 ? -13.955 10.775 12.372 1.00 92.94 121 SER A C 1
ATOM 997 O O . SER A 1 121 ? -12.828 10.312 12.229 1.00 92.94 121 SER A O 1
ATOM 999 N N . LEU A 1 122 ? -14.388 11.761 11.580 1.00 89.62 122 LEU A N 1
ATOM 1000 C CA . LEU A 1 122 ? -13.579 12.293 10.468 1.00 89.62 122 LEU A CA 1
ATOM 1001 C C . LEU A 1 122 ? -12.258 12.930 10.905 1.00 89.62 122 LEU A C 1
ATOM 1003 O O . LEU A 1 122 ? -11.304 12.972 10.130 1.00 89.62 122 LEU A O 1
ATOM 1007 N N . TYR A 1 123 ? -12.210 13.411 12.142 1.00 88.75 123 TYR A N 1
ATOM 1008 C CA . TYR A 1 123 ? -11.053 14.091 12.713 1.00 88.75 123 TYR A CA 1
ATOM 1009 C C . TYR A 1 123 ? -10.324 13.227 13.744 1.00 88.75 123 TYR A C 1
ATOM 1011 O O . TYR A 1 123 ? -9.336 13.677 14.313 1.00 88.75 123 TYR A O 1
ATOM 1019 N N . SER A 1 124 ? -10.794 12.000 14.001 1.00 92.31 124 SER A N 1
ATOM 1020 C CA . SER A 1 124 ? -10.133 11.113 14.953 1.00 92.31 124 SER A CA 1
ATOM 1021 C C . SER A 1 124 ? -8.854 10.512 14.360 1.00 92.31 124 SER A C 1
ATOM 1023 O O . SER A 1 124 ? -8.812 10.256 13.151 1.00 92.31 124 SER A O 1
ATOM 1025 N N . PRO A 1 125 ? -7.852 10.216 15.200 1.00 95.81 125 PRO A N 1
ATOM 1026 C CA . PRO A 1 125 ? -6.680 9.450 14.793 1.00 95.81 125 PRO A CA 1
ATOM 1027 C C . PRO A 1 125 ? -7.048 8.017 14.376 1.00 95.81 125 PRO A C 1
ATOM 1029 O O . PRO A 1 125 ? -8.174 7.555 14.595 1.00 95.81 125 PRO A O 1
ATOM 1032 N N . LEU A 1 126 ? -6.082 7.300 13.792 1.00 96.94 126 LEU A N 1
ATOM 1033 C CA . LEU A 1 126 ? -6.218 5.863 13.555 1.00 96.94 126 LEU A CA 1
ATOM 1034 C C . LEU A 1 126 ? -5.907 5.119 14.851 1.00 96.94 126 LEU A C 1
ATOM 1036 O O . LEU A 1 126 ? -4.798 5.219 15.371 1.00 96.94 126 LEU A O 1
ATOM 1040 N N . ILE A 1 127 ? -6.850 4.325 15.341 1.00 96.69 127 ILE A N 1
ATOM 1041 C CA . ILE A 1 127 ? -6.594 3.390 16.433 1.00 96.69 127 ILE A CA 1
ATOM 1042 C C . ILE A 1 127 ? -6.269 2.038 15.812 1.00 96.69 127 ILE A C 1
ATOM 1044 O O . ILE A 1 127 ? -7.032 1.509 15.002 1.00 96.69 127 ILE A O 1
ATOM 1048 N N . VAL A 1 128 ? -5.134 1.469 16.199 1.00 94.69 128 VAL A N 1
ATOM 1049 C CA . VAL A 1 128 ? -4.734 0.121 15.804 1.00 94.69 128 VAL A CA 1
ATOM 1050 C C . VAL A 1 128 ? -4.677 -0.726 17.066 1.00 94.69 128 VAL A C 1
ATOM 1052 O O . VAL A 1 128 ? -3.924 -0.434 17.992 1.00 94.69 128 VAL A O 1
ATOM 1055 N N . THR A 1 129 ? -5.508 -1.761 17.117 1.00 93.31 129 THR A N 1
ATOM 1056 C CA . THR A 1 129 ? -5.557 -2.713 18.229 1.00 93.31 129 THR A CA 1
ATOM 1057 C C . THR A 1 129 ? -5.090 -4.075 17.757 1.00 93.31 129 THR A C 1
ATOM 1059 O O . THR A 1 129 ? -5.533 -4.560 16.722 1.00 93.31 129 THR A O 1
ATOM 1062 N N . ILE A 1 130 ? -4.232 -4.716 18.534 1.00 89.31 130 ILE A N 1
ATOM 1063 C CA . ILE A 1 130 ? -3.895 -6.123 18.383 1.00 89.31 130 ILE A CA 1
ATOM 1064 C C . ILE A 1 130 ? -4.636 -6.927 19.437 1.00 89.31 130 ILE A C 1
ATOM 1066 O O . ILE A 1 130 ? -4.557 -6.622 20.623 1.00 89.31 130 ILE A O 1
ATOM 1070 N N . GLU A 1 131 ? -5.327 -7.969 18.992 1.00 87.88 131 GLU A N 1
ATOM 1071 C CA . GLU A 1 131 ? -6.013 -8.951 19.822 1.00 87.88 131 GLU A CA 1
ATOM 1072 C C . GLU A 1 131 ? -5.349 -10.324 19.637 1.00 87.88 131 GLU A C 1
ATOM 1074 O O . GLU A 1 131 ? -5.312 -10.857 18.527 1.00 87.88 131 GLU A O 1
ATOM 1079 N N . GLN A 1 132 ? -4.815 -10.894 20.721 1.00 82.56 132 GLN A N 1
ATOM 1080 C CA . GLN A 1 132 ? -4.215 -12.232 20.745 1.00 82.56 132 GLN A CA 1
ATOM 1081 C C . GLN A 1 132 ? -4.513 -12.908 22.088 1.00 82.56 132 GLN A C 1
ATOM 1083 O O . GLN A 1 132 ? -4.141 -12.384 23.133 1.00 82.56 132 GLN A O 1
ATOM 1088 N N . CYS A 1 133 ? -5.138 -14.091 22.078 1.00 75.75 133 CYS A N 1
ATOM 1089 C CA . CYS A 1 133 ? -5.337 -14.928 23.275 1.00 75.75 133 CYS A CA 1
ATOM 1090 C C . CYS A 1 133 ? -5.862 -14.153 24.510 1.00 75.75 133 CYS A C 1
ATOM 1092 O O . CYS A 1 133 ? -5.341 -14.310 25.610 1.00 75.75 133 CYS A O 1
ATOM 1094 N N . ASN A 1 134 ? -6.886 -13.311 24.318 1.00 76.00 134 ASN A N 1
ATOM 1095 C CA . ASN A 1 134 ? -7.502 -12.423 25.324 1.00 76.00 134 ASN A CA 1
ATOM 1096 C C . ASN A 1 134 ? -6.672 -11.202 25.764 1.00 76.00 134 ASN A C 1
ATOM 1098 O O . ASN A 1 134 ? -7.149 -10.410 26.575 1.00 76.00 134 ASN A O 1
ATOM 1102 N N . ILE A 1 135 ? -5.477 -10.999 25.213 1.00 81.69 135 ILE A N 1
ATOM 1103 C CA . ILE A 1 135 ? -4.695 -9.775 25.395 1.00 81.69 135 ILE A CA 1
ATOM 1104 C C . ILE A 1 135 ? -5.057 -8.799 24.278 1.00 81.69 135 ILE A C 1
ATOM 1106 O O . ILE A 1 135 ? -5.079 -9.167 23.101 1.00 81.69 135 ILE A O 1
ATOM 1110 N N . LYS A 1 136 ? -5.341 -7.550 24.661 1.00 88.62 136 LYS A N 1
ATOM 1111 C CA . LYS A 1 136 ? -5.581 -6.439 23.740 1.00 88.62 136 LYS A CA 1
ATOM 1112 C C . LYS A 1 136 ? -4.568 -5.343 23.990 1.00 88.62 136 LYS A C 1
ATOM 1114 O O . LYS A 1 136 ? -4.521 -4.796 25.089 1.00 88.62 136 LYS A O 1
ATOM 1119 N N . THR A 1 137 ? -3.815 -4.996 22.959 1.00 88.62 137 THR A N 1
ATOM 1120 C CA . THR A 1 137 ? -2.898 -3.857 22.995 1.00 88.62 137 THR A CA 1
ATOM 1121 C C . THR A 1 137 ? -3.324 -2.879 21.923 1.00 88.62 137 THR A C 1
ATOM 1123 O O . THR A 1 137 ? -3.464 -3.265 20.768 1.00 88.62 137 THR A O 1
ATOM 1126 N N . ALA A 1 138 ? -3.557 -1.629 22.303 1.00 91.88 138 ALA A N 1
ATOM 1127 C CA . ALA A 1 138 ? -3.984 -0.585 21.387 1.00 91.88 138 ALA A CA 1
ATOM 1128 C C . ALA A 1 138 ? -2.978 0.561 21.387 1.00 91.88 138 ALA A C 1
ATOM 1130 O O . ALA A 1 138 ? -2.426 0.917 22.428 1.00 91.88 138 ALA A O 1
ATOM 1131 N N . TRP A 1 139 ? -2.782 1.156 20.221 1.00 91.81 139 TRP A N 1
ATOM 1132 C CA . TRP A 1 139 ? -2.048 2.400 20.052 1.00 91.81 139 TRP A CA 1
ATOM 1133 C C . TRP A 1 139 ? -2.792 3.301 19.083 1.00 91.81 139 TRP A C 1
ATOM 1135 O O . TRP A 1 139 ? -3.543 2.861 18.207 1.00 91.81 139 TRP A O 1
ATOM 1145 N N . THR A 1 140 ? -2.549 4.586 19.269 1.00 95.19 140 THR A N 1
ATOM 1146 C CA . THR A 1 140 ? -3.145 5.657 18.491 1.00 95.19 140 THR A CA 1
ATOM 1147 C C . THR A 1 140 ? -2.075 6.227 17.579 1.00 95.19 140 THR A C 1
ATOM 1149 O O . THR A 1 140 ? -0.991 6.582 18.038 1.00 95.19 140 THR A O 1
ATOM 1152 N N . ILE A 1 141 ? -2.369 6.292 16.285 1.00 95.56 141 ILE A N 1
ATOM 1153 C CA . ILE A 1 141 ? -1.521 6.947 15.296 1.00 95.56 141 ILE A CA 1
ATOM 1154 C C . ILE A 1 141 ? -2.171 8.279 14.966 1.00 95.56 141 ILE A C 1
ATOM 1156 O O . ILE A 1 141 ? -3.254 8.327 14.372 1.00 95.56 141 ILE A O 1
ATOM 1160 N N . GLU A 1 142 ? -1.500 9.349 15.381 1.00 95.12 142 GLU A N 1
ATOM 1161 C CA . GLU A 1 142 ? -2.001 10.703 15.211 1.00 95.12 142 GLU A CA 1
ATOM 1162 C C . GLU A 1 142 ? -2.185 11.062 13.738 1.00 95.12 142 GLU A C 1
ATOM 1164 O O . GLU A 1 142 ? -1.395 10.697 12.859 1.00 95.12 142 GLU A O 1
ATOM 1169 N N . ARG A 1 143 ? -3.265 11.800 13.489 1.00 94.25 143 ARG A N 1
ATOM 1170 C CA . ARG A 1 143 ? -3.536 12.403 12.191 1.00 94.25 143 ARG A CA 1
ATOM 1171 C C . ARG A 1 143 ? -2.551 13.545 11.969 1.00 94.25 143 ARG A C 1
ATOM 1173 O O . ARG A 1 143 ? -2.361 14.379 12.847 1.00 94.25 143 ARG A O 1
ATOM 1180 N N . LEU A 1 144 ? -1.983 13.618 10.772 1.00 93.94 144 LEU A N 1
ATOM 1181 C CA . LEU A 1 144 ? -1.130 14.732 10.371 1.00 93.94 144 LEU A CA 1
ATOM 1182 C C . LEU A 1 144 ? -1.932 15.832 9.667 1.00 93.94 144 LEU A C 1
ATOM 1184 O O . LEU A 1 144 ? -2.974 15.593 9.055 1.00 93.94 144 LEU A O 1
ATOM 1188 N N . GLU A 1 145 ? -1.412 17.052 9.694 1.00 88.94 145 GLU A N 1
ATOM 1189 C CA . GLU A 1 145 ? -1.852 18.117 8.795 1.00 88.94 145 GLU A CA 1
ATOM 1190 C C . GLU A 1 145 ? -1.008 18.040 7.521 1.00 88.94 145 GLU A C 1
ATOM 1192 O O . GLU A 1 145 ? 0.076 18.607 7.439 1.00 88.94 145 GLU A O 1
ATOM 1197 N N . SER A 1 146 ? -1.472 17.263 6.540 1.00 86.12 146 SER A N 1
ATOM 1198 C CA . SER A 1 146 ? -0.734 17.024 5.296 1.00 86.12 146 SER A CA 1
ATOM 1199 C C . SER A 1 146 ? -1.647 17.182 4.084 1.00 86.12 146 SER A C 1
ATOM 1201 O O . SER A 1 146 ? -2.791 16.708 4.079 1.00 86.12 146 SER A O 1
ATOM 1203 N N . THR A 1 147 ? -1.146 17.867 3.055 1.00 86.38 147 THR A N 1
ATOM 1204 C CA . THR A 1 147 ? -1.890 18.155 1.826 1.00 86.38 147 THR A CA 1
ATOM 1205 C C . THR A 1 147 ? -2.270 16.855 1.130 1.00 86.38 147 THR A C 1
ATOM 1207 O O . THR A 1 147 ? -1.441 15.965 0.954 1.00 86.38 147 THR A O 1
ATOM 1210 N N . LYS A 1 148 ? -3.538 16.726 0.721 1.00 88.88 148 LYS A N 1
ATOM 1211 C CA . LYS A 1 148 ? -3.997 15.553 -0.032 1.00 88.88 148 LYS A CA 1
ATOM 1212 C C . LYS A 1 148 ? -3.177 15.439 -1.330 1.00 88.88 148 LYS A C 1
ATOM 1214 O O . LYS A 1 148 ? -3.176 16.398 -2.100 1.00 88.88 148 LYS A O 1
ATOM 1219 N N . PRO A 1 149 ? -2.501 14.305 -1.588 1.00 87.38 149 PRO A N 1
ATOM 1220 C CA . PRO A 1 149 ? -1.723 14.131 -2.804 1.00 87.38 149 PRO A CA 1
ATOM 1221 C C . PRO A 1 149 ? -2.648 14.090 -4.018 1.00 87.38 149 PRO A C 1
ATOM 1223 O O . PRO A 1 149 ? -3.776 13.589 -3.944 1.00 87.38 149 PRO A O 1
ATOM 1226 N N . GLU A 1 150 ? -2.152 14.581 -5.150 1.00 84.94 150 GLU A N 1
ATOM 1227 C CA . GLU A 1 150 ? -2.830 14.399 -6.428 1.00 84.94 150 GLU A CA 1
ATOM 1228 C C . GLU A 1 150 ? -2.907 12.909 -6.758 1.00 84.94 150 GLU A C 1
ATOM 1230 O O . GLU A 1 150 ? -1.929 12.172 -6.612 1.00 84.94 150 GLU A O 1
ATOM 1235 N N . ASN A 1 151 ? -4.087 12.451 -7.176 1.00 80.00 151 ASN A N 1
ATOM 1236 C CA . ASN A 1 151 ? -4.272 11.073 -7.606 1.00 80.00 151 ASN A CA 1
ATOM 1237 C C . ASN A 1 151 ? -3.773 10.952 -9.054 1.00 80.00 151 ASN A C 1
ATOM 1239 O O . ASN A 1 151 ? -4.430 11.513 -9.939 1.00 80.00 151 ASN A O 1
ATOM 1243 N N . PRO A 1 152 ? -2.651 10.255 -9.317 1.00 77.69 152 PRO A N 1
ATOM 1244 C CA . PRO A 1 152 ? -2.154 10.110 -10.675 1.00 77.69 152 PRO A CA 1
ATOM 1245 C C . PRO A 1 152 ? -3.204 9.364 -11.501 1.00 77.69 152 PRO A C 1
ATOM 1247 O O . PRO A 1 152 ? -3.587 8.237 -11.181 1.00 77.69 152 PRO A O 1
ATOM 1250 N N . ARG A 1 153 ? -3.702 10.005 -12.559 1.00 69.62 153 ARG A N 1
ATOM 1251 C CA . ARG A 1 153 ? -4.556 9.330 -13.536 1.00 69.62 153 ARG A CA 1
ATOM 1252 C C . ARG A 1 153 ? -3.649 8.475 -14.409 1.00 69.62 153 ARG A C 1
ATOM 1254 O O . ARG A 1 153 ? -2.804 9.006 -15.121 1.00 69.62 153 ARG A O 1
ATOM 1261 N N . LEU A 1 154 ? -3.808 7.158 -14.329 1.00 67.94 154 LEU A N 1
ATOM 1262 C CA . LEU A 1 154 ? -3.326 6.282 -15.390 1.00 67.94 154 LEU A CA 1
ATOM 1263 C C . LEU A 1 154 ? -4.196 6.574 -16.610 1.00 67.94 154 LEU A C 1
ATOM 1265 O O . LEU A 1 154 ? -5.411 6.398 -16.540 1.00 67.94 154 LEU A O 1
ATOM 1269 N N . ASP A 1 155 ? -3.586 7.086 -17.674 1.00 66.38 155 ASP A N 1
ATOM 1270 C CA . ASP A 1 155 ? -4.276 7.251 -18.949 1.00 66.38 155 ASP A CA 1
ATOM 1271 C C . ASP A 1 155 ? -4.731 5.868 -19.434 1.00 66.38 155 ASP A C 1
ATOM 1273 O O . ASP A 1 155 ? -3.958 4.907 -19.403 1.00 66.38 155 ASP A O 1
ATOM 1277 N N . GLU A 1 156 ? -5.990 5.749 -19.850 1.00 65.25 156 GLU A N 1
ATOM 1278 C CA . GLU A 1 156 ? -6.507 4.520 -20.460 1.00 65.25 156 GLU A CA 1
ATOM 1279 C C . GLU A 1 156 ? -5.852 4.271 -21.830 1.00 65.25 156 GLU A C 1
ATOM 1281 O O . GLU A 1 156 ? -5.807 3.136 -22.305 1.00 65.25 156 GLU A O 1
ATOM 1286 N N . ASN A 1 157 ? -5.253 5.310 -22.421 1.00 64.62 157 ASN A N 1
ATOM 1287 C CA . ASN A 1 157 ? -4.542 5.278 -23.695 1.00 64.62 157 ASN A CA 1
ATOM 1288 C C . ASN A 1 157 ? -3.035 5.036 -23.513 1.00 64.62 157 ASN A C 1
ATOM 1290 O O . ASN A 1 157 ? -2.198 5.777 -24.031 1.00 64.62 157 ASN A O 1
ATOM 1294 N N . LEU A 1 158 ? -2.658 3.991 -22.772 1.00 68.75 158 LEU A N 1
ATOM 1295 C CA . LEU A 1 158 ? -1.256 3.574 -22.709 1.00 68.75 158 LEU A CA 1
ATOM 1296 C C . LEU A 1 158 ? -0.783 3.162 -24.109 1.00 68.75 158 LEU A C 1
ATOM 1298 O O . LEU A 1 158 ? -1.266 2.175 -24.656 1.00 68.75 158 LEU A O 1
ATOM 1302 N N . ALA A 1 159 ? 0.201 3.873 -24.667 1.00 71.50 159 ALA A N 1
ATOM 1303 C CA . ALA A 1 159 ? 0.745 3.560 -25.991 1.00 71.50 159 ALA A CA 1
ATOM 1304 C C . ALA A 1 159 ? 1.281 2.116 -26.078 1.00 71.50 159 ALA A C 1
ATOM 1306 O O . ALA A 1 159 ? 1.138 1.445 -27.101 1.00 71.50 159 ALA A O 1
ATOM 1307 N N . ILE A 1 160 ? 1.886 1.623 -24.990 1.00 70.38 160 ILE A N 1
ATOM 1308 C CA . ILE A 1 160 ? 2.502 0.297 -24.918 1.00 70.38 160 ILE A CA 1
ATOM 1309 C C . ILE A 1 160 ? 2.245 -0.317 -23.542 1.00 70.38 160 ILE A C 1
ATOM 1311 O O . ILE A 1 160 ? 2.511 0.305 -22.511 1.00 70.38 160 ILE A O 1
ATOM 1315 N N . LYS A 1 161 ? 1.793 -1.575 -23.523 1.00 75.12 161 LYS A N 1
ATOM 1316 C CA . LYS A 1 161 ? 1.670 -2.389 -22.309 1.00 75.12 161 LYS A CA 1
ATOM 1317 C C . LYS A 1 161 ? 2.407 -3.709 -22.496 1.00 75.12 161 LYS A C 1
ATOM 1319 O O . LYS A 1 161 ? 2.104 -4.460 -23.417 1.00 75.12 161 LYS A O 1
ATOM 1324 N N . PHE A 1 162 ? 3.335 -4.020 -21.597 1.00 72.50 162 PHE A N 1
ATOM 1325 C CA . PHE A 1 162 ? 4.036 -5.304 -21.569 1.00 72.50 162 PHE A CA 1
ATOM 1326 C C . PHE A 1 162 ? 4.072 -5.861 -20.144 1.00 72.50 162 PHE A C 1
ATOM 1328 O O . PHE A 1 162 ? 3.996 -5.112 -19.168 1.00 72.50 162 PHE A O 1
ATOM 1335 N N . ALA A 1 163 ? 4.172 -7.183 -20.024 1.00 73.69 163 ALA A N 1
ATOM 1336 C CA . ALA A 1 163 ? 4.274 -7.872 -18.744 1.00 73.69 163 ALA A CA 1
ATOM 1337 C C . ALA A 1 163 ? 5.574 -8.678 -18.672 1.00 73.69 163 ALA A C 1
ATOM 1339 O O . ALA A 1 163 ? 5.958 -9.349 -19.629 1.00 73.69 163 ALA A O 1
ATOM 1340 N N . VAL A 1 164 ? 6.238 -8.621 -17.518 1.00 71.12 164 VAL A N 1
ATOM 1341 C CA . VAL A 1 164 ? 7.457 -9.383 -17.225 1.00 71.12 164 VAL A CA 1
ATOM 1342 C C . VAL A 1 164 ? 7.216 -10.196 -15.963 1.00 71.12 164 VAL A C 1
ATOM 1344 O O . VAL A 1 164 ? 6.702 -9.673 -14.972 1.00 71.12 164 VAL A O 1
ATOM 1347 N N . ALA A 1 165 ? 7.609 -11.469 -15.970 1.00 72.62 165 ALA A N 1
ATOM 1348 C CA . ALA A 1 165 ? 7.554 -12.299 -14.775 1.00 72.62 165 ALA A CA 1
ATOM 1349 C C . ALA A 1 165 ? 8.389 -11.680 -13.636 1.00 72.62 165 ALA A C 1
ATOM 1351 O O . ALA A 1 165 ? 9.560 -11.333 -13.818 1.00 72.62 165 ALA A O 1
ATOM 1352 N N . GLY A 1 166 ? 7.811 -11.579 -12.433 1.00 70.25 166 GLY A N 1
ATOM 1353 C CA . GLY A 1 166 ? 8.459 -10.926 -11.286 1.00 70.25 166 GLY A CA 1
ATOM 1354 C C . GLY A 1 166 ? 9.802 -11.551 -10.876 1.00 70.25 166 GLY A C 1
ATOM 1355 O O . GLY A 1 166 ? 10.698 -10.841 -10.420 1.00 70.25 166 GLY A O 1
ATOM 1356 N N . SER A 1 167 ? 9.983 -12.858 -11.102 1.00 72.19 167 SER A N 1
ATOM 1357 C CA . SER A 1 167 ? 11.256 -13.566 -10.888 1.00 72.19 167 SER A CA 1
ATOM 1358 C C . SER A 1 167 ? 12.386 -13.035 -11.775 1.00 72.19 167 SER A C 1
ATOM 1360 O O . SER A 1 167 ? 13.531 -12.958 -11.332 1.00 72.19 167 SER A O 1
ATOM 1362 N N . ASN A 1 168 ? 12.060 -12.617 -13.000 1.00 68.44 168 ASN A N 1
ATOM 1363 C CA . ASN A 1 168 ? 13.020 -12.091 -13.967 1.00 68.44 168 ASN A CA 1
ATOM 1364 C C . ASN A 1 168 ? 13.251 -10.589 -13.759 1.00 68.44 168 ASN A C 1
ATOM 1366 O O . ASN A 1 168 ? 14.369 -10.114 -13.928 1.00 68.44 168 ASN A O 1
ATOM 1370 N N . PHE A 1 169 ? 12.236 -9.854 -13.292 1.00 68.50 169 PHE A N 1
ATOM 1371 C CA . PHE A 1 169 ? 12.343 -8.421 -13.000 1.00 68.50 169 PHE A CA 1
ATOM 1372 C C . PHE A 1 169 ? 13.479 -8.110 -12.014 1.00 68.50 169 PHE A C 1
ATOM 1374 O O . PHE A 1 169 ? 14.300 -7.231 -12.260 1.00 68.50 169 PHE A O 1
ATOM 1381 N N . LYS A 1 170 ? 13.597 -8.884 -10.925 1.00 68.81 170 LYS A N 1
ATOM 1382 C CA . LYS A 1 170 ? 14.672 -8.683 -9.938 1.00 68.81 170 LYS A CA 1
ATOM 1383 C C . LYS A 1 170 ? 16.067 -8.939 -10.518 1.00 68.81 170 LYS A C 1
ATOM 1385 O O . LYS A 1 170 ? 17.015 -8.298 -10.079 1.00 68.81 170 LYS A O 1
ATOM 1390 N N . LYS A 1 171 ? 16.192 -9.858 -11.483 1.00 70.50 171 LYS A N 1
ATOM 1391 C CA . LYS A 1 171 ? 17.447 -10.113 -12.200 1.00 70.50 171 LYS A CA 1
ATOM 1392 C C . LYS A 1 171 ? 17.819 -8.893 -13.045 1.00 70.50 171 LYS A C 1
ATOM 1394 O O . LY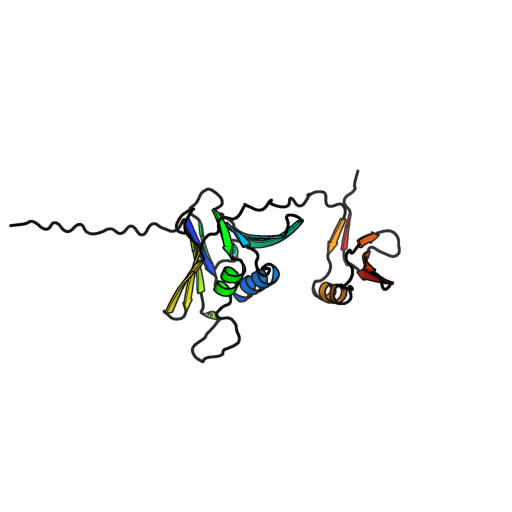S A 1 171 ? 18.896 -8.351 -12.856 1.00 70.50 171 LYS A O 1
ATOM 1399 N N . TYR A 1 172 ? 16.892 -8.403 -13.869 1.00 70.12 172 TYR A N 1
ATOM 1400 C CA . TYR A 1 172 ? 17.147 -7.273 -14.766 1.00 70.12 172 TYR A CA 1
ATOM 1401 C C . TYR A 1 172 ? 17.485 -5.978 -14.026 1.00 70.12 172 TYR A C 1
ATOM 1403 O O . TYR A 1 172 ? 18.405 -5.279 -14.421 1.00 70.12 172 TYR A O 1
ATOM 1411 N N . PHE A 1 173 ? 16.784 -5.673 -12.930 1.00 68.38 173 PHE A N 1
ATOM 1412 C CA . PHE A 1 173 ? 16.984 -4.420 -12.196 1.00 68.38 173 PHE A CA 1
ATOM 1413 C C . PHE A 1 173 ? 18.156 -4.440 -11.209 1.00 68.38 173 PHE A C 1
ATOM 1415 O O . PHE A 1 173 ? 18.588 -3.378 -10.774 1.00 68.38 173 PHE A O 1
ATOM 1422 N N . LYS A 1 174 ? 18.684 -5.618 -10.850 1.00 67.88 174 LYS A N 1
ATOM 1423 C CA . LYS A 1 174 ? 19.909 -5.715 -10.040 1.00 67.88 174 LYS A CA 1
ATOM 1424 C C . LYS A 1 174 ? 21.146 -5.291 -10.837 1.00 67.88 174 LYS A C 1
ATOM 1426 O O . LYS A 1 174 ? 22.085 -4.766 -10.249 1.00 67.88 174 LYS A O 1
ATOM 1431 N N . ASP A 1 175 ? 21.113 -5.519 -12.146 1.00 62.16 175 ASP A N 1
ATOM 1432 C CA . ASP A 1 175 ? 22.229 -5.263 -13.056 1.00 62.16 175 ASP A CA 1
ATOM 1433 C C . ASP A 1 175 ? 22.179 -3.843 -13.657 1.00 62.16 175 ASP A C 1
ATOM 1435 O O . ASP A 1 175 ? 23.121 -3.412 -14.320 1.00 62.16 175 ASP A O 1
ATOM 1439 N N . ILE A 1 176 ? 21.103 -3.085 -13.396 1.00 65.31 176 ILE A N 1
ATOM 1440 C CA . ILE A 1 176 ? 21.026 -1.665 -13.748 1.00 65.31 176 ILE A CA 1
ATOM 1441 C C . ILE A 1 176 ? 21.943 -0.893 -12.809 1.00 65.31 176 ILE A C 1
ATOM 1443 O O . ILE A 1 176 ? 21.799 -0.935 -11.584 1.00 65.31 176 ILE A O 1
ATOM 1447 N N . ASN A 1 177 ? 22.868 -0.149 -13.401 1.00 58.78 177 ASN A N 1
ATOM 1448 C CA . ASN A 1 177 ? 23.738 0.744 -12.670 1.00 58.78 177 ASN A CA 1
ATOM 1449 C C . ASN A 1 177 ? 22.901 1.851 -11.995 1.00 58.78 177 ASN A C 1
ATOM 1451 O O . ASN A 1 177 ? 22.372 2.743 -12.657 1.00 58.78 177 ASN A O 1
ATOM 1455 N N . LEU A 1 178 ? 22.780 1.788 -10.665 1.00 61.41 178 LEU A N 1
ATOM 1456 C CA . LEU A 1 178 ? 22.053 2.771 -9.852 1.00 61.41 178 LEU A CA 1
ATOM 1457 C C . LEU A 1 178 ? 22.786 4.122 -9.734 1.00 61.41 178 LEU A C 1
ATOM 1459 O O . LEU A 1 178 ? 22.253 5.038 -9.111 1.00 61.41 178 LEU A O 1
ATOM 1463 N N . PHE A 1 179 ? 23.997 4.248 -10.291 1.00 54.25 179 PHE A N 1
ATOM 1464 C CA . PHE A 1 179 ? 24.790 5.481 -10.267 1.00 54.25 179 PHE A CA 1
ATOM 1465 C C . PHE A 1 179 ? 24.461 6.448 -11.419 1.00 54.25 179 PHE A C 1
ATOM 1467 O O . PHE A 1 179 ? 24.905 7.594 -11.388 1.00 54.25 179 PHE A O 1
ATOM 1474 N N . GLY A 1 180 ? 23.654 6.032 -12.402 1.00 59.75 180 GLY A N 1
ATOM 1475 C CA . GLY A 1 180 ? 23.137 6.928 -13.440 1.00 59.75 180 GLY A CA 1
ATOM 1476 C C . GLY A 1 180 ? 22.056 7.875 -12.902 1.00 59.75 180 GLY A C 1
ATOM 1477 O O . GLY A 1 180 ? 21.174 7.466 -12.148 1.00 59.75 180 GLY A O 1
ATOM 1478 N N . HIS A 1 181 ? 22.090 9.148 -13.308 1.00 66.38 181 HIS A N 1
ATOM 1479 C CA . HIS A 1 181 ? 21.066 10.134 -12.925 1.00 66.38 181 HIS A CA 1
ATOM 1480 C C . HIS A 1 181 ? 19.738 9.943 -13.671 1.00 66.38 181 HIS A C 1
ATOM 1482 O O . HIS A 1 181 ? 18.688 10.373 -13.192 1.00 66.38 181 HIS A O 1
ATOM 1488 N N . THR A 1 182 ? 19.782 9.305 -14.840 1.00 70.94 182 THR A N 1
ATOM 1489 C CA . THR A 1 182 ? 18.625 9.035 -15.694 1.00 70.94 182 THR A CA 1
ATOM 1490 C C . THR A 1 182 ? 18.723 7.631 -16.287 1.00 70.94 182 THR A C 1
ATOM 1492 O O . THR A 1 182 ? 19.810 7.086 -16.487 1.00 70.94 182 THR A O 1
ATOM 1495 N N . PHE A 1 183 ? 17.569 7.038 -16.585 1.00 73.62 183 PHE A N 1
ATOM 1496 C CA . PHE A 1 183 ? 17.481 5.834 -17.401 1.00 73.62 183 PHE A CA 1
ATOM 1497 C C . PHE A 1 183 ? 16.461 6.058 -18.516 1.00 73.62 183 PHE A C 1
ATOM 1499 O O . PHE A 1 183 ? 15.468 6.760 -18.328 1.00 73.62 183 PHE A O 1
ATOM 1506 N N . THR A 1 184 ? 16.707 5.455 -19.673 1.00 77.69 184 THR A N 1
ATOM 1507 C CA . THR A 1 184 ? 15.783 5.456 -20.809 1.00 77.69 184 THR A CA 1
ATOM 1508 C C . THR A 1 184 ? 15.179 4.070 -20.948 1.00 77.69 184 THR A C 1
ATOM 1510 O O . THR A 1 184 ? 15.909 3.080 -20.986 1.00 77.69 184 THR A O 1
ATOM 1513 N N . LEU A 1 185 ? 13.850 4.002 -21.019 1.00 77.06 185 LEU A N 1
ATOM 1514 C CA . LEU A 1 185 ? 13.113 2.786 -21.342 1.00 77.06 185 LEU A CA 1
ATOM 1515 C C . LEU A 1 185 ? 12.723 2.835 -22.823 1.00 77.06 185 LEU A C 1
ATOM 1517 O O . LEU A 1 185 ? 11.868 3.626 -23.212 1.00 77.06 185 LEU A O 1
ATOM 1521 N N . GLU A 1 186 ? 13.351 2.002 -23.644 1.00 79.31 186 GLU A N 1
ATOM 1522 C CA . GLU A 1 186 ? 13.015 1.838 -25.058 1.00 79.31 186 GLU A CA 1
ATOM 1523 C C . GLU A 1 186 ? 12.151 0.592 -25.239 1.00 79.31 186 GLU A C 1
ATOM 1525 O O . GLU A 1 186 ? 12.389 -0.444 -24.619 1.00 79.31 186 GLU A O 1
ATOM 1530 N N . HIS A 1 187 ? 11.166 0.667 -26.126 1.00 75.44 187 HIS A N 1
ATOM 1531 C CA . HIS A 1 187 ? 10.406 -0.488 -26.585 1.00 75.44 187 HIS A CA 1
ATOM 1532 C C . HIS A 1 187 ? 10.516 -0.556 -28.111 1.00 75.44 187 HIS A C 1
ATOM 1534 O O . HIS A 1 187 ? 10.377 0.467 -28.781 1.00 75.44 187 HIS A O 1
ATOM 1540 N N . SER A 1 188 ? 10.802 -1.740 -28.662 1.00 71.56 188 SER A N 1
ATOM 1541 C CA . SER A 1 188 ? 10.808 -1.965 -30.111 1.00 71.56 188 SER A CA 1
ATOM 1542 C C . SER A 1 188 ? 10.049 -3.236 -30.470 1.00 71.56 188 SER A C 1
ATOM 1544 O O . SER A 1 188 ? 10.230 -4.291 -29.862 1.00 71.56 188 SER A O 1
ATOM 1546 N N . SER A 1 189 ? 9.218 -3.127 -31.507 1.00 64.81 189 SER A N 1
ATOM 1547 C CA . SER A 1 189 ? 8.518 -4.240 -32.153 1.00 64.81 189 SER A CA 1
ATOM 1548 C C . SER A 1 189 ? 9.213 -4.735 -33.425 1.00 64.81 189 SER A C 1
ATOM 1550 O O . SER A 1 189 ? 8.787 -5.733 -34.005 1.00 64.81 189 SER A O 1
ATOM 1552 N N . ARG A 1 190 ? 10.252 -4.023 -33.889 1.00 60.75 190 ARG A N 1
ATOM 1553 C CA . ARG A 1 190 ? 10.783 -4.151 -35.257 1.00 60.75 190 ARG A CA 1
ATOM 1554 C C . ARG A 1 190 ? 12.100 -4.926 -35.358 1.00 60.75 190 ARG A C 1
ATOM 1556 O O . ARG A 1 190 ? 12.345 -5.537 -36.391 1.00 60.75 190 ARG A O 1
ATOM 1563 N N . ASP A 1 191 ? 12.901 -4.987 -34.293 1.00 52.88 191 ASP A N 1
ATOM 1564 C CA . ASP A 1 191 ? 14.293 -5.463 -34.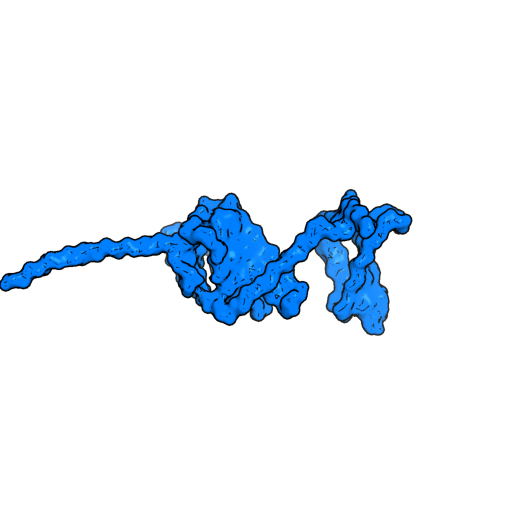364 1.00 52.88 191 ASP A CA 1
ATOM 1565 C C . ASP A 1 191 ? 14.551 -6.797 -33.637 1.00 52.88 191 ASP A C 1
ATOM 1567 O O . ASP A 1 191 ? 15.398 -6.851 -32.754 1.00 52.88 191 ASP A O 1
ATOM 1571 N N . ARG A 1 192 ? 13.935 -7.909 -34.081 1.00 50.25 192 ARG A N 1
ATOM 1572 C CA . ARG A 1 192 ? 14.164 -9.311 -33.598 1.00 50.25 192 ARG A CA 1
ATOM 1573 C C . ARG A 1 192 ? 13.192 -9.832 -32.524 1.00 50.25 192 ARG A C 1
ATOM 1575 O O . ARG A 1 192 ? 13.578 -10.602 -31.647 1.00 50.25 192 ARG A O 1
ATOM 1582 N N . GLY A 1 193 ? 11.914 -9.479 -32.639 1.00 58.25 193 GLY A N 1
ATOM 1583 C CA . GLY A 1 193 ? 10.883 -9.817 -31.651 1.00 58.25 193 GLY A CA 1
ATOM 1584 C C . GLY A 1 193 ? 10.625 -8.640 -30.716 1.00 58.25 193 GLY A C 1
ATOM 1585 O O . GLY A 1 193 ? 11.380 -7.676 -30.704 1.00 58.25 193 GLY A O 1
ATOM 1586 N N . SER A 1 194 ? 9.518 -8.671 -29.982 1.00 56.84 194 SER A N 1
ATOM 1587 C CA . SER A 1 194 ? 9.151 -7.552 -29.115 1.00 56.84 194 SER A CA 1
ATOM 1588 C C . SER A 1 194 ? 10.023 -7.552 -27.854 1.00 56.84 194 SER A C 1
ATOM 1590 O O . SER A 1 194 ? 10.010 -8.531 -27.108 1.00 56.84 194 SER A O 1
ATOM 1592 N N . PHE A 1 195 ? 10.774 -6.474 -27.614 1.00 68.38 195 PHE A N 1
ATOM 1593 C CA . PHE A 1 195 ? 11.626 -6.335 -26.429 1.00 68.38 195 PHE A CA 1
ATOM 1594 C C . PHE A 1 195 ? 11.549 -4.934 -25.817 1.00 68.38 195 PHE A C 1
ATOM 1596 O O . PHE A 1 195 ? 11.227 -3.946 -26.480 1.00 68.38 195 PHE A O 1
ATOM 1603 N N . VAL A 1 196 ? 11.881 -4.869 -24.529 1.00 73.25 196 VAL A N 1
ATOM 1604 C CA . VAL A 1 196 ? 12.058 -3.628 -23.771 1.00 73.25 196 VAL A CA 1
ATOM 1605 C C . VAL A 1 196 ? 13.521 -3.513 -23.401 1.00 73.25 196 VAL A C 1
ATOM 1607 O O . VAL A 1 196 ? 14.133 -4.492 -22.994 1.00 73.25 196 VAL A O 1
ATOM 1610 N N . ARG A 1 197 ? 14.104 -2.332 -23.518 1.00 75.69 197 ARG A N 1
ATOM 1611 C CA . ARG A 1 197 ? 15.500 -2.087 -23.183 1.00 75.69 197 ARG A CA 1
ATOM 1612 C C . ARG A 1 197 ? 15.588 -0.953 -22.181 1.00 75.69 197 ARG A C 1
ATOM 1614 O O . ARG A 1 197 ? 14.945 0.077 -22.354 1.00 75.69 197 ARG A O 1
ATOM 1621 N N . ILE A 1 198 ? 16.397 -1.141 -21.147 1.00 74.56 198 ILE A N 1
ATOM 1622 C CA . ILE A 1 198 ? 16.751 -0.087 -20.203 1.00 74.56 198 ILE A CA 1
ATOM 1623 C C . ILE A 1 198 ? 18.185 0.330 -20.497 1.00 74.56 198 ILE A C 1
ATOM 1625 O O . ILE A 1 198 ? 19.096 -0.491 -20.407 1.00 74.56 198 ILE A O 1
ATOM 1629 N N . LYS A 1 199 ? 18.375 1.599 -20.852 1.00 75.12 199 LYS A N 1
ATOM 1630 C CA . LYS A 1 199 ? 19.691 2.219 -21.022 1.00 75.12 199 LYS A CA 1
ATOM 1631 C C . LYS A 1 199 ? 19.952 3.178 -19.873 1.00 75.12 199 LYS A C 1
ATOM 1633 O O . LYS A 1 199 ? 19.102 4.010 -19.565 1.00 75.12 199 LYS A O 1
ATOM 1638 N N . THR A 1 200 ? 21.127 3.099 -19.272 1.00 70.75 200 THR A N 1
ATOM 1639 C CA . THR A 1 200 ? 21.627 4.084 -18.305 1.00 70.75 200 THR A CA 1
ATOM 1640 C C . THR A 1 200 ? 22.908 4.691 -18.851 1.00 70.75 200 THR A C 1
ATOM 1642 O O . THR A 1 200 ? 23.780 3.952 -19.304 1.00 70.75 200 THR A O 1
ATOM 1645 N N . SER A 1 201 ? 23.032 6.012 -18.787 1.00 63.97 201 SER A N 1
ATOM 1646 C CA . SER A 1 201 ? 24.280 6.717 -19.087 1.00 63.97 201 SER A CA 1
ATOM 1647 C C . SER A 1 201 ? 24.808 7.316 -17.789 1.00 63.97 201 SER A C 1
ATOM 1649 O O . SER A 1 201 ? 24.062 7.964 -17.048 1.00 63.97 201 SER A O 1
ATOM 1651 N N . ASP A 1 202 ? 26.077 7.057 -17.489 1.00 66.31 202 ASP A N 1
ATOM 1652 C CA . ASP A 1 202 ? 26.809 7.749 -16.437 1.00 66.31 202 ASP A CA 1
ATOM 1653 C C . ASP A 1 202 ? 28.141 8.305 -16.970 1.00 66.31 202 ASP A C 1
ATOM 1655 O O . ASP A 1 202 ? 28.474 8.179 -18.149 1.00 66.31 202 ASP A O 1
ATOM 1659 N N . VAL A 1 203 ? 28.898 8.964 -16.089 1.00 58.22 203 VAL A N 1
ATOM 1660 C CA . VAL A 1 203 ? 30.197 9.588 -16.406 1.00 58.22 203 VAL A CA 1
ATOM 1661 C C . VAL A 1 203 ? 31.260 8.551 -16.818 1.00 58.22 203 VAL A C 1
ATOM 1663 O O . VAL A 1 203 ? 32.285 8.917 -17.390 1.00 58.22 203 VAL A O 1
ATOM 1666 N N . TYR A 1 204 ? 31.028 7.263 -16.549 1.00 59.41 204 TYR A N 1
ATOM 1667 C CA . TYR A 1 204 ? 31.971 6.163 -16.755 1.00 59.41 204 TYR A CA 1
ATOM 1668 C C . TYR A 1 204 ? 31.597 5.240 -17.923 1.00 59.41 204 TYR A C 1
ATOM 1670 O O . TYR A 1 204 ? 32.407 4.390 -18.298 1.00 59.41 204 TYR A O 1
ATOM 1678 N N . GLY A 1 205 ? 30.424 5.418 -18.534 1.00 62.31 205 GLY A N 1
ATOM 1679 C CA . GLY A 1 205 ? 30.032 4.734 -19.760 1.00 62.31 205 GLY A CA 1
ATOM 1680 C C . GLY A 1 205 ? 28.526 4.528 -19.902 1.00 62.31 205 GLY A C 1
ATOM 1681 O O . GLY A 1 205 ? 27.715 4.900 -19.055 1.00 62.31 205 GLY A O 1
ATOM 1682 N N . GLU A 1 206 ? 28.143 3.910 -21.016 1.00 67.31 206 GLU A N 1
ATOM 1683 C CA . GLU A 1 206 ? 26.770 3.471 -21.256 1.00 67.31 206 GLU A CA 1
ATOM 1684 C C . GLU A 1 206 ? 26.601 2.024 -20.781 1.00 67.31 206 GLU A C 1
ATOM 1686 O O . GLU A 1 206 ? 27.433 1.161 -21.061 1.00 67.31 206 GLU A O 1
ATOM 1691 N N . SER A 1 207 ? 25.508 1.752 -20.071 1.00 68.25 207 SER A N 1
ATOM 1692 C CA . SER A 1 207 ? 25.078 0.396 -19.731 1.00 68.25 207 SER A CA 1
ATOM 1693 C C . SER A 1 207 ? 23.695 0.136 -20.315 1.00 68.25 207 SER A C 1
ATOM 1695 O O . SER A 1 207 ? 22.812 0.998 -20.281 1.00 68.25 207 SER A O 1
ATOM 1697 N N . GLU A 1 208 ? 23.516 -1.060 -20.870 1.00 71.75 208 GLU A N 1
ATOM 1698 C CA . GLU A 1 208 ? 22.287 -1.495 -21.522 1.00 71.75 208 GLU A CA 1
ATOM 1699 C C . GLU A 1 208 ? 21.849 -2.855 -20.974 1.00 71.75 208 GL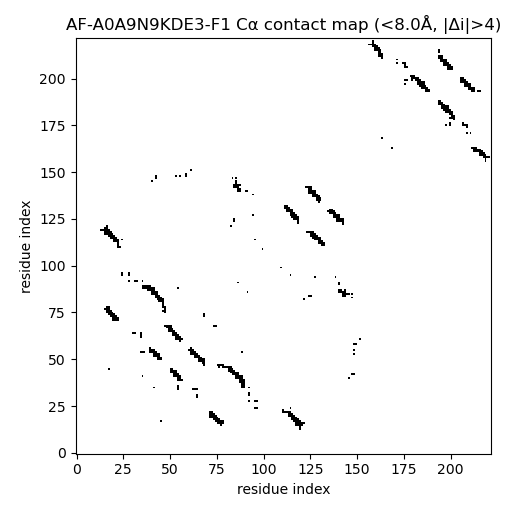U A C 1
ATOM 1701 O O . GLU A 1 208 ? 22.615 -3.818 -20.965 1.00 71.75 208 GLU A O 1
ATOM 1706 N N . VAL A 1 209 ? 20.577 -2.948 -20.582 1.00 70.88 209 VAL A N 1
ATOM 1707 C CA . VAL A 1 209 ? 19.918 -4.206 -20.223 1.00 70.88 209 VAL A CA 1
ATOM 1708 C C . VAL A 1 209 ? 18.723 -4.421 -21.147 1.00 70.88 209 VAL A C 1
ATOM 1710 O O . VAL A 1 209 ? 17.760 -3.654 -21.130 1.00 70.88 209 VAL A O 1
ATOM 1713 N N . ALA A 1 210 ? 18.764 -5.491 -21.941 1.00 69.19 210 ALA A N 1
ATOM 1714 C CA . ALA A 1 210 ? 17.634 -5.930 -22.753 1.00 69.19 210 ALA A CA 1
ATOM 1715 C C . ALA A 1 210 ? 16.745 -6.904 -21.962 1.00 69.19 210 ALA A C 1
ATOM 1717 O O . ALA A 1 210 ? 17.209 -7.904 -21.413 1.00 69.19 210 ALA A O 1
ATOM 1718 N N . ILE A 1 211 ? 15.450 -6.610 -21.927 1.00 67.88 211 ILE A N 1
ATOM 1719 C CA . ILE A 1 211 ? 14.398 -7.371 -21.261 1.00 67.88 211 ILE A CA 1
ATOM 1720 C C . ILE A 1 211 ? 13.518 -8.004 -22.338 1.00 67.88 211 ILE A C 1
ATOM 1722 O O . ILE A 1 211 ? 12.734 -7.331 -23.014 1.00 67.88 211 ILE A O 1
ATOM 1726 N N . ALA A 1 212 ? 13.624 -9.324 -22.467 1.00 63.62 212 ALA A N 1
ATOM 1727 C CA . ALA A 1 212 ? 12.636 -10.106 -23.197 1.00 63.62 212 ALA A CA 1
ATOM 1728 C C . ALA A 1 212 ? 11.319 -10.131 -22.404 1.00 63.62 212 ALA A C 1
ATOM 1730 O O . ALA A 1 212 ? 11.332 -10.279 -21.176 1.00 63.62 212 ALA A O 1
ATOM 1731 N N . HIS A 1 213 ? 10.191 -9.991 -23.098 1.00 61.56 213 HIS A N 1
ATOM 1732 C CA . HIS A 1 213 ? 8.866 -10.048 -22.490 1.00 61.56 213 HIS A CA 1
ATOM 1733 C C . HIS A 1 213 ? 7.957 -11.009 -23.268 1.00 61.56 213 HIS A C 1
ATOM 1735 O O . HIS A 1 213 ? 8.032 -11.103 -24.492 1.00 61.56 213 HIS A O 1
ATOM 1741 N N . ASP A 1 214 ? 7.051 -11.687 -22.566 1.00 53.53 214 ASP A N 1
ATOM 1742 C CA . ASP A 1 214 ? 6.260 -12.780 -23.153 1.00 53.53 214 ASP A CA 1
ATOM 1743 C C . ASP A 1 214 ? 5.010 -12.281 -23.904 1.00 53.53 214 ASP A C 1
ATOM 1745 O O . ASP A 1 214 ? 4.419 -13.004 -24.700 1.00 53.53 214 ASP A O 1
ATOM 1749 N N . SER A 1 215 ? 4.591 -11.031 -23.670 1.00 50.53 215 SER A N 1
ATOM 1750 C CA . SER A 1 215 ? 3.462 -10.401 -24.369 1.00 50.53 215 SER A CA 1
ATOM 1751 C C . SER A 1 215 ? 3.567 -8.870 -24.357 1.00 50.53 215 SER A C 1
ATOM 1753 O O . SER A 1 215 ? 3.844 -8.269 -23.317 1.00 50.53 215 SER A O 1
ATOM 1755 N N . ALA A 1 216 ? 3.344 -8.238 -25.515 1.00 52.69 216 ALA A N 1
ATOM 1756 C CA . ALA A 1 216 ? 3.103 -6.798 -25.635 1.00 52.69 216 ALA A CA 1
ATOM 1757 C C . ALA A 1 216 ? 1.764 -6.561 -26.332 1.00 52.69 216 ALA A C 1
ATOM 1759 O O . ALA A 1 216 ? 1.465 -7.194 -27.344 1.00 52.69 216 ALA A O 1
ATOM 1760 N N . ILE A 1 217 ? 0.982 -5.635 -25.785 1.00 51.81 217 ILE A N 1
ATOM 1761 C CA . ILE A 1 217 ? -0.227 -5.106 -26.406 1.00 51.81 217 ILE A CA 1
ATOM 1762 C C . ILE A 1 217 ? 0.109 -3.690 -26.867 1.00 51.81 217 ILE A C 1
ATOM 1764 O O . ILE A 1 217 ? 0.510 -2.846 -26.060 1.00 51.81 217 ILE A O 1
ATOM 1768 N N . TYR A 1 218 ? -0.035 -3.460 -28.168 1.00 52.66 218 TYR A N 1
ATOM 1769 C CA . TYR A 1 218 ? 0.123 -2.150 -28.785 1.00 52.66 218 TYR A CA 1
ATOM 1770 C C . TYR A 1 218 ? -1.252 -1.527 -28.930 1.00 52.66 218 TYR A C 1
ATOM 1772 O O . TYR A 1 218 ? -2.160 -2.148 -29.486 1.00 52.66 218 TYR A O 1
ATOM 1780 N N . HIS A 1 219 ? -1.395 -0.302 -28.447 1.00 48.34 219 HIS A N 1
ATOM 1781 C CA . HIS A 1 219 ? -2.557 0.506 -28.766 1.00 48.34 219 HIS A CA 1
ATOM 1782 C C . HIS A 1 219 ? -2.202 1.341 -29.996 1.00 48.34 219 HIS A C 1
ATOM 1784 O O . HIS A 1 219 ? -1.158 1.990 -30.020 1.00 48.34 219 HIS A O 1
ATOM 1790 N N . ASN A 1 220 ? -3.033 1.290 -31.043 1.0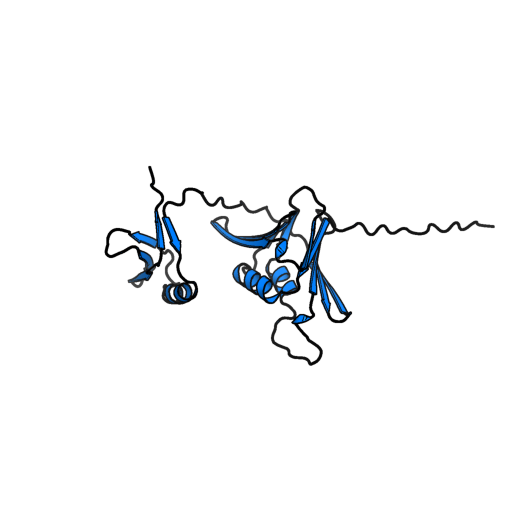0 40.47 220 ASN A N 1
ATOM 1791 C CA . ASN A 1 220 ? -2.855 2.159 -32.204 1.00 40.47 220 ASN A CA 1
ATOM 1792 C C . ASN A 1 220 ? -2.953 3.614 -31.736 1.00 40.47 220 ASN A C 1
ATOM 1794 O O . ASN A 1 220 ? -4.033 4.085 -31.386 1.00 40.47 220 ASN A O 1
ATOM 1798 N N . THR A 1 221 ? -1.825 4.315 -31.728 1.00 43.16 221 THR A N 1
ATOM 1799 C CA . THR A 1 221 ? -1.807 5.773 -31.681 1.00 43.16 221 THR A CA 1
ATOM 1800 C C . THR A 1 221 ? -2.249 6.265 -33.053 1.00 43.16 221 THR A C 1
ATOM 1802 O O . THR A 1 221 ? -1.505 6.105 -34.023 1.00 43.16 221 THR A O 1
ATOM 1805 N N . TYR A 1 222 ? -3.486 6.753 -33.132 1.00 42.72 222 TYR A N 1
ATOM 1806 C CA . TYR A 1 222 ? -3.983 7.508 -34.283 1.00 42.72 222 TYR A CA 1
ATOM 1807 C C . TYR A 1 222 ? -3.268 8.854 -34.392 1.00 42.72 222 TYR A C 1
ATOM 1809 O O . TYR A 1 222 ? -3.012 9.462 -33.327 1.00 42.72 222 TYR A O 1
#

Organism: NCBI:txid1433469

Nearest PDB structures (foldseek):
  8wu8-assembly1_C  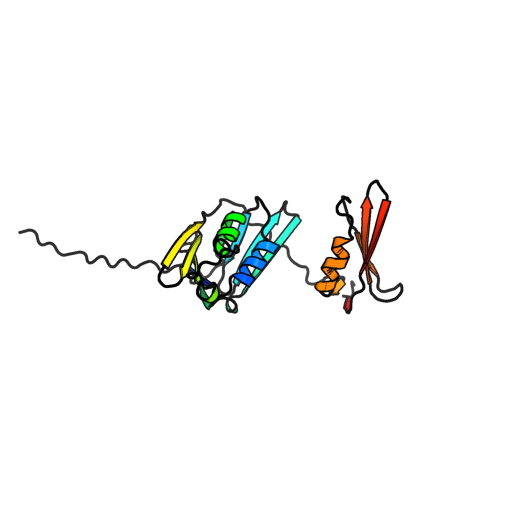TM=8.618E-01  e=1.472E-09  Homo sapiens
  2nti-assembly3_I  TM=7.756E-01  e=2.007E-07  Saccharolobus solfataricus P2
  3l0x-assembly1_A  TM=7.204E-01  e=6.673E-07  Saccharomyces cerevisiae
  6aig-assembly1_A  TM=7.472E-01  e=1.599E-06  Aeropyrum pernix K1
  7rpx-assembly1_C  TM=7.730E-01  e=3.595E-05  Saccharolobus solfataricus

Foldseek 3Di:
DDDPPDPPPPPPVQAFQKKFKAQCLVVVLVLLVVQQDPPWKWKWKDDPFWTKIWTDDPLPDIDIDIDTCVNTPHIDHNDHHIQIFIFRSVVVSCLSCVLPPDDDDVQDDSSQKMWMWTHRDSQAFIKIWIDGPNDIDIDTTHGDPDDDRDDDDDPPPDQKDFDDDPVVVCVQVVPPDPQAPDWDWDWDCDDPHTWIKIWGDDPVGIDIGIGDTPDMDGDDDD

Secondary structure (DSSP, 8-state):
-------------PPPSEEEEES-HHHHHHHHHHH--TT-EEEEEE-SSEEEEEEEETTTEEEEEEEEGGGSSEEEE--SS-EEEEEEHHHHHHHHHTT-SS---TT--GGG-EEEEEE-STTPPEEEEEEETTEEEEEEEPPP--PPPP-----S--SEEEE--HHHHHHHHHSS-TT-SEEEEEEESSSSSSEEEEEEEETTEEEEEEEE-SEEEE----

Radius of gyration: 23.8 Å; Cα contacts (8 Å, |Δi|>4): 370; chains: 1; bounding box: 67×39×87 Å

InterPro domains:
  IPR003021 Rad1/Rec1/Rad17 [PF02144] (18-217)

pLDDT: mean 76.86, std 17.41, range [30.39, 97.5]

Solvent-accessible surface area (backbone atoms only — not comparable to full-atom values): 13585 Å² total; per-residue (Å²): 136,85,84,81,78,77,80,77,78,78,74,73,74,75,72,52,35,32,41,34,30,37,58,64,45,72,58,55,39,51,53,40,64,74,50,54,49,88,98,36,56,27,35,35,40,37,45,84,58,33,46,34,41,39,31,68,47,94,91,79,44,76,37,76,49,77,46,50,43,88,78,34,80,38,69,48,56,72,54,98,56,71,48,72,47,32,25,55,23,60,61,56,46,44,73,59,40,71,90,68,73,88,74,89,46,102,85,69,57,75,89,56,38,33,40,34,43,37,27,60,47,91,85,48,39,45,35,43,32,41,40,40,95,93,45,75,52,73,51,75,45,63,63,52,96,62,82,83,75,83,79,83,76,77,67,90,77,52,60,69,46,74,54,67,62,70,80,54,49,60,58,60,60,67,73,51,68,83,82,30,91,53,73,47,82,46,76,44,74,80,83,85,54,60,38,37,33,44,38,30,53,46,100,88,48,80,48,77,48,81,42,80,46,90,49,73,50,76,46,86,81,126

Mean predicted aligned error: 11.66 Å

Sequence (222 aa):
MANCTSLANNSHVQQPLFLAKISETKIIGKLLKAIVTKNKDAHLFINGEELRIHIASLNFFHKIAVIKRQQFLHYDFRFNREIHLPLFGEAFLESLTMFHSGRFSCLYDEQKITWILEVRSLYSPLIVTIEQCNIKTAWTIERLESTKPENPRLDENLAIKFAVAGSNFKKYFKDINLFGHTFTLEHSSRDRGSFVRIKTSDVYGESEVAIAHDSAIYHNTY